Protein AF-A0A8D9FG78-F1 (afdb_monomer_lite)

Radius of gyration: 35.87 Å; chains: 1; bounding box: 80×60×111 Å

Structure (mmCIF, N/CA/C/O backbone):
data_AF-A0A8D9FG78-F1
#
_entry.id   AF-A0A8D9FG78-F1
#
loop_
_atom_site.group_PDB
_atom_site.id
_atom_site.type_symbol
_atom_site.label_atom_id
_atom_site.label_alt_id
_atom_site.label_comp_id
_atom_site.label_asym_id
_atom_site.label_entity_id
_atom_site.label_seq_id
_atom_site.pdbx_PDB_ins_code
_atom_site.Cartn_x
_atom_site.Cartn_y
_atom_site.Cartn_z
_atom_site.occupancy
_atom_site.B_iso_or_equiv
_atom_site.auth_seq_id
_atom_site.auth_comp_id
_atom_site.auth_asym_id
_atom_site.auth_atom_id
_atom_site.pdbx_PDB_model_num
ATOM 1 N N . MET A 1 1 ? -19.704 -3.260 3.007 1.00 40.91 1 MET A N 1
ATOM 2 C CA . MET A 1 1 ? -20.217 -3.757 4.308 1.00 40.91 1 MET A CA 1
ATOM 3 C C . MET A 1 1 ? -19.041 -3.886 5.265 1.00 40.91 1 MET A C 1
ATOM 5 O O . MET A 1 1 ? -18.142 -4.666 4.982 1.00 40.91 1 MET A O 1
ATOM 9 N N . SER A 1 2 ? -18.993 -3.093 6.334 1.00 45.56 2 SER A N 1
ATOM 10 C CA . SER A 1 2 ? -17.950 -3.186 7.367 1.00 45.56 2 SER A CA 1
ATOM 11 C C . SER A 1 2 ? -18.389 -4.147 8.470 1.00 45.56 2 SER A C 1
ATOM 13 O O . SER A 1 2 ? -19.484 -3.987 9.007 1.00 45.56 2 SER A O 1
ATOM 15 N N . ASN A 1 3 ? -17.545 -5.112 8.826 1.00 44.78 3 ASN A N 1
ATOM 16 C CA . ASN A 1 3 ? -17.783 -6.021 9.945 1.00 44.78 3 ASN A CA 1
ATOM 17 C C . ASN A 1 3 ? -16.846 -5.648 11.097 1.00 44.78 3 ASN A C 1
ATOM 19 O O . ASN A 1 3 ? -15.628 -5.584 10.928 1.00 44.78 3 ASN A O 1
ATOM 23 N N . VAL A 1 4 ? -17.407 -5.411 12.282 1.00 53.03 4 VAL A N 1
ATOM 24 C CA . VAL A 1 4 ? -16.624 -5.183 13.503 1.00 53.03 4 VAL A CA 1
ATOM 25 C C . VAL A 1 4 ? -16.600 -6.475 14.303 1.00 53.03 4 VAL A C 1
ATOM 27 O O . VAL A 1 4 ? -17.652 -7.021 14.630 1.00 53.03 4 VAL A O 1
ATOM 30 N N . LYS A 1 5 ? -15.403 -6.959 14.636 1.00 60.72 5 LYS A N 1
ATOM 31 C CA . LYS A 1 5 ? -15.211 -8.111 15.521 1.00 60.72 5 LYS A CA 1
ATOM 32 C C . LYS A 1 5 ? -14.486 -7.653 16.778 1.00 60.72 5 LYS A C 1
ATOM 34 O O . LYS A 1 5 ? -13.394 -7.089 16.717 1.00 60.72 5 LYS A O 1
ATOM 39 N N . LEU A 1 6 ? -15.092 -7.922 17.927 1.00 52.97 6 LEU A N 1
ATOM 40 C CA . LEU A 1 6 ? -14.458 -7.750 19.228 1.00 52.97 6 LEU A CA 1
ATOM 41 C C . LEU A 1 6 ? -13.987 -9.118 19.709 1.00 52.97 6 LEU A C 1
ATOM 43 O O . LEU A 1 6 ? -14.775 -10.060 19.770 1.00 52.97 6 LEU A O 1
ATOM 47 N N . LYS A 1 7 ? -12.698 -9.235 20.033 1.00 65.00 7 LYS A N 1
ATOM 48 C CA . LYS A 1 7 ? -12.125 -10.458 20.594 1.00 65.00 7 LYS A CA 1
ATOM 49 C C . LYS A 1 7 ? -11.506 -10.140 21.947 1.00 65.00 7 LYS A C 1
ATOM 51 O O . LYS A 1 7 ? -10.578 -9.339 22.044 1.00 65.00 7 LYS A O 1
ATOM 56 N N . VAL A 1 8 ? -12.029 -10.768 22.995 1.00 58.50 8 VAL A N 1
ATOM 57 C CA . VAL A 1 8 ? -11.443 -10.696 24.337 1.00 58.50 8 VAL A CA 1
ATOM 58 C C . VAL A 1 8 ? -10.352 -11.754 24.416 1.00 58.50 8 VAL A C 1
ATOM 60 O O . VAL A 1 8 ? -10.625 -12.936 24.220 1.00 58.50 8 VAL A O 1
ATOM 63 N N . GLN A 1 9 ? -9.117 -11.331 24.671 1.00 61.19 9 GLN A N 1
ATOM 64 C CA . GLN A 1 9 ? -7.995 -12.234 24.885 1.00 61.19 9 GLN A CA 1
ATOM 65 C C . GLN A 1 9 ? -7.652 -12.242 26.376 1.00 61.19 9 GLN A C 1
ATOM 67 O O . GLN A 1 9 ? -7.219 -11.237 26.947 1.00 61.19 9 GLN A O 1
ATOM 72 N N . LEU A 1 10 ? -7.854 -13.395 27.007 1.00 58.09 10 LEU A N 1
ATOM 73 C CA . LEU A 1 10 ? -7.361 -13.661 28.353 1.00 58.09 10 LEU A CA 1
ATOM 74 C C . LEU A 1 10 ? -5.877 -14.072 28.263 1.00 58.09 10 LEU A C 1
ATOM 76 O O . LEU A 1 10 ? -5.470 -14.671 27.259 1.00 58.09 10 LEU A O 1
ATOM 80 N N . PRO A 1 11 ? -5.038 -13.724 29.255 1.00 46.38 11 PRO A N 1
ATOM 81 C CA . PRO A 1 11 ? -3.686 -14.255 29.344 1.00 46.38 11 PRO A CA 1
ATOM 82 C C . PRO A 1 11 ? -3.747 -15.779 29.533 1.00 46.38 11 PRO A C 1
ATOM 84 O O . PRO A 1 11 ? -4.666 -16.254 30.204 1.00 46.38 11 PRO A O 1
ATOM 87 N N . PRO A 1 12 ? -2.782 -16.538 28.984 1.00 47.56 12 PRO A N 1
ATOM 88 C CA . PRO A 1 12 ? -2.721 -17.979 29.202 1.00 47.56 12 PRO A CA 1
ATOM 89 C C . PRO A 1 12 ? -2.577 -18.283 30.697 1.00 47.56 12 PRO A C 1
ATOM 91 O O . PRO A 1 12 ? -1.880 -17.560 31.424 1.00 47.56 12 PRO A O 1
ATOM 94 N N . THR A 1 13 ? -3.248 -19.333 31.169 1.00 42.25 13 THR A N 1
ATOM 95 C CA . THR A 1 13 ? -3.136 -19.777 32.567 1.00 42.25 13 THR A CA 1
ATOM 96 C C . THR A 1 13 ? -1.745 -20.369 32.827 1.00 42.25 13 THR A C 1
ATOM 98 O O . THR A 1 13 ? -1.035 -20.776 31.906 1.00 42.25 13 THR A O 1
ATOM 101 N N . LEU A 1 14 ? -1.307 -20.410 34.093 1.00 42.03 14 LEU A N 1
ATOM 102 C CA . LEU A 1 14 ? -0.002 -20.997 34.447 1.00 42.03 14 LEU A CA 1
ATOM 103 C C . LEU A 1 14 ? 0.105 -22.486 34.051 1.00 42.03 14 LEU A C 1
ATOM 105 O O . LEU A 1 14 ? 1.206 -22.941 33.763 1.00 42.03 14 LEU A O 1
ATOM 109 N N . GLU A 1 15 ? -1.023 -23.199 33.971 1.00 39.19 15 GLU A N 1
ATOM 110 C CA . GLU A 1 15 ? -1.115 -24.580 33.469 1.00 39.19 15 GLU A CA 1
ATOM 111 C C . GLU A 1 15 ? -0.912 -24.677 31.942 1.00 39.19 15 GLU A C 1
ATOM 113 O O . GLU A 1 15 ? -0.273 -25.608 31.452 1.00 39.19 15 GLU A O 1
ATOM 118 N N . GLU A 1 16 ? -1.378 -23.691 31.168 1.00 41.03 16 GLU A N 1
ATOM 119 C CA . GLU A 1 16 ? -1.124 -23.629 29.720 1.00 41.03 16 GLU A CA 1
ATOM 120 C C . GLU A 1 16 ? 0.340 -23.272 29.421 1.00 41.03 16 GLU A C 1
ATOM 122 O O . GLU A 1 16 ? 0.950 -23.843 28.514 1.00 41.03 16 GLU A O 1
ATOM 127 N N . LEU A 1 17 ? 0.941 -22.396 30.233 1.00 40.16 17 LEU A N 1
ATOM 128 C CA . LEU A 1 17 ? 2.360 -22.035 30.144 1.00 40.16 17 LEU A CA 1
ATOM 129 C C . LEU A 1 17 ? 3.293 -23.210 30.488 1.00 40.16 17 LEU A C 1
ATOM 131 O O . LEU A 1 17 ? 4.338 -23.346 29.851 1.00 40.16 17 LEU A O 1
ATOM 135 N N . SER A 1 18 ? 2.926 -24.082 31.439 1.00 36.88 18 SER A N 1
ATOM 136 C CA . SER A 1 18 ? 3.709 -25.292 31.733 1.00 36.88 18 SER A CA 1
ATOM 137 C C . SER A 1 18 ? 3.617 -26.321 30.604 1.00 36.88 18 SER A C 1
ATOM 139 O O . SER A 1 18 ? 4.643 -26.880 30.219 1.00 36.88 18 SER A O 1
ATOM 141 N N . SER A 1 19 ? 2.439 -26.490 29.992 1.00 37.03 19 SER A N 1
ATOM 142 C CA . SER A 1 19 ? 2.241 -27.423 28.867 1.00 37.03 19 SER A CA 1
ATOM 143 C C . SER A 1 19 ? 3.014 -27.033 27.592 1.00 37.03 19 SER A C 1
ATOM 145 O O . SER A 1 19 ? 3.492 -27.896 26.851 1.00 37.03 19 SER A O 1
ATOM 147 N N . GLN A 1 20 ? 3.207 -25.729 27.355 1.00 37.94 20 GLN A N 1
ATOM 148 C CA . GLN A 1 20 ? 4.055 -25.232 26.266 1.00 37.94 20 GLN A CA 1
ATOM 149 C C . GLN A 1 20 ? 5.549 -25.387 26.583 1.00 37.94 20 GLN A C 1
ATOM 151 O O . GLN A 1 20 ? 6.325 -25.719 25.694 1.00 37.94 20 GLN A O 1
ATOM 156 N N . SER A 1 21 ? 5.951 -25.237 27.850 1.00 35.66 21 SER A N 1
ATOM 157 C CA . SER A 1 21 ? 7.352 -25.427 28.252 1.00 35.66 21 SER A CA 1
ATOM 158 C C . SER A 1 21 ? 7.812 -26.892 28.215 1.00 35.66 21 SER A C 1
ATOM 160 O O . SER A 1 21 ? 8.958 -27.158 27.863 1.00 35.66 21 SER A O 1
ATOM 162 N N . GLU A 1 22 ? 6.931 -27.856 28.511 1.00 38.72 22 GLU A N 1
ATOM 163 C CA . GLU A 1 22 ? 7.273 -29.290 28.493 1.00 38.72 22 GLU A CA 1
ATOM 164 C C . GLU A 1 22 ? 7.422 -29.852 27.072 1.00 38.72 22 GLU A C 1
ATOM 166 O O . GLU A 1 22 ? 8.214 -30.768 26.852 1.00 38.72 22 GLU A O 1
ATOM 171 N N . SER A 1 23 ? 6.716 -29.280 26.090 1.00 32.69 23 SER A N 1
ATOM 172 C CA . SER A 1 23 ? 6.837 -29.684 24.682 1.00 32.69 23 SER A CA 1
ATOM 173 C C . SER A 1 23 ? 8.070 -29.098 23.978 1.00 32.69 23 SER A C 1
ATOM 175 O O . SER A 1 23 ? 8.541 -29.684 23.003 1.00 32.69 23 SER A O 1
ATOM 177 N N . GLU A 1 24 ? 8.655 -28.013 24.499 1.00 37.91 24 GLU A N 1
ATOM 178 C CA . GLU A 1 24 ? 9.918 -27.437 24.006 1.00 37.91 24 GLU A CA 1
ATOM 179 C C . GLU A 1 24 ? 11.171 -27.995 24.715 1.00 37.91 24 GLU A C 1
ATOM 181 O O . GLU A 1 24 ? 12.275 -27.874 24.188 1.00 37.91 24 GLU A O 1
ATOM 186 N N . PHE A 1 25 ? 11.030 -28.673 25.864 1.00 28.89 25 PHE A N 1
ATOM 187 C CA . PHE A 1 25 ? 12.173 -29.172 26.648 1.00 28.89 25 PHE A CA 1
ATOM 188 C C . PHE A 1 25 ? 12.840 -30.445 26.080 1.00 28.89 25 PHE A C 1
ATOM 190 O O . PHE A 1 25 ? 13.938 -30.800 26.499 1.00 28.89 25 PHE A O 1
ATOM 197 N N . PHE A 1 26 ? 12.234 -31.128 25.100 1.00 31.78 26 PHE A N 1
ATOM 198 C CA . PHE A 1 26 ? 12.773 -32.384 24.545 1.00 31.78 26 PHE A CA 1
ATOM 199 C C . PHE A 1 26 ? 13.642 -32.242 23.281 1.00 31.78 26 PHE A C 1
ATOM 201 O O . PHE A 1 26 ? 14.089 -33.260 22.750 1.00 31.78 26 PHE A O 1
ATOM 208 N N . LEU A 1 27 ? 13.913 -31.027 22.783 1.00 32.88 27 LEU A N 1
ATOM 209 C CA . LEU A 1 27 ? 14.634 -30.844 21.509 1.00 32.88 27 LEU A CA 1
ATOM 210 C C . LEU A 1 27 ? 15.754 -29.792 21.489 1.00 32.88 27 LEU A C 1
ATOM 212 O O . LEU A 1 27 ? 16.154 -29.395 20.398 1.00 32.88 27 LEU A O 1
ATOM 216 N N . ASP A 1 28 ? 16.326 -29.382 22.626 1.00 28.41 28 ASP A N 1
ATOM 217 C CA . ASP A 1 28 ? 17.491 -28.483 22.568 1.00 28.41 28 ASP A CA 1
ATOM 218 C C . ASP A 1 28 ? 18.478 -28.649 23.737 1.00 28.41 28 ASP A C 1
ATOM 220 O O . ASP A 1 28 ? 18.643 -27.787 24.597 1.00 28.41 28 ASP A O 1
ATOM 224 N N . GLU A 1 29 ? 19.186 -29.782 23.764 1.00 31.70 29 GLU A N 1
ATOM 225 C CA . GLU A 1 29 ? 20.428 -29.917 24.532 1.00 31.70 29 GLU A CA 1
ATOM 226 C C . GLU A 1 29 ? 21.627 -29.871 23.575 1.00 31.70 29 GLU A C 1
ATOM 228 O O . GLU A 1 29 ? 22.169 -30.909 23.191 1.00 31.70 29 GLU A O 1
ATOM 233 N N . LYS A 1 30 ? 22.042 -28.660 23.162 1.00 28.34 30 LYS A N 1
ATOM 234 C CA . LYS A 1 30 ? 23.449 -28.356 22.828 1.00 28.34 30 LYS A CA 1
ATOM 235 C C . LYS A 1 30 ? 23.767 -26.853 22.694 1.00 28.34 30 LYS A C 1
ATOM 237 O O . LYS A 1 30 ? 23.466 -26.208 21.702 1.00 28.34 30 LYS A O 1
ATOM 242 N N . GLN A 1 31 ? 24.582 -26.402 23.654 1.00 28.83 31 GLN A N 1
ATOM 243 C CA . GLN A 1 31 ? 25.640 -25.382 23.560 1.00 28.83 31 GLN A CA 1
ATOM 244 C C . GLN A 1 31 ? 25.288 -23.872 23.529 1.00 28.83 31 GLN A C 1
ATOM 246 O O . GLN A 1 31 ? 24.877 -23.320 22.513 1.00 28.83 31 GLN A O 1
ATOM 251 N N . SER A 1 32 ? 25.726 -23.189 24.606 1.00 25.19 32 SER A N 1
ATOM 252 C CA . SER A 1 32 ? 26.493 -21.909 24.664 1.00 25.19 32 SER A CA 1
ATOM 253 C C . SER A 1 32 ? 25.909 -20.869 25.663 1.00 25.19 32 SER A C 1
ATOM 255 O O . SER A 1 32 ? 24.740 -20.964 26.024 1.00 25.19 32 SER A O 1
ATOM 257 N N . PRO A 1 33 ? 26.735 -19.989 26.278 1.00 32.38 33 PRO A N 1
ATOM 258 C CA . PRO A 1 33 ? 26.814 -19.873 27.737 1.00 32.38 33 PRO A CA 1
ATOM 259 C C . PRO A 1 33 ? 26.151 -18.621 28.335 1.00 32.38 33 PRO A C 1
ATOM 261 O O . PRO A 1 33 ? 26.058 -17.563 27.720 1.00 32.38 33 PRO A O 1
ATOM 264 N N . ILE A 1 34 ? 25.774 -18.752 29.608 1.00 31.28 34 ILE A N 1
ATOM 265 C CA . ILE A 1 34 ? 25.204 -17.713 30.475 1.00 31.28 34 ILE A CA 1
ATOM 266 C C . ILE A 1 34 ? 26.281 -16.674 30.853 1.00 31.28 34 ILE A C 1
ATOM 268 O O . ILE A 1 34 ? 27.324 -17.068 31.384 1.00 31.28 34 ILE A O 1
ATOM 272 N N . PRO A 1 35 ? 26.048 -15.354 30.701 1.00 28.53 35 PRO A N 1
ATOM 273 C CA . PRO A 1 35 ? 26.905 -14.344 31.307 1.00 28.53 35 PRO A CA 1
ATOM 274 C C . PRO A 1 35 ? 26.635 -14.242 32.814 1.00 28.53 35 PRO A C 1
ATOM 276 O O . PRO A 1 35 ? 25.519 -13.977 33.264 1.00 28.53 35 PRO A O 1
ATOM 279 N N . ARG A 1 36 ? 27.696 -14.448 33.593 1.00 26.86 36 ARG A N 1
ATOM 280 C CA . ARG A 1 36 ? 27.776 -14.269 35.045 1.00 26.86 36 ARG A CA 1
ATOM 281 C C . ARG A 1 36 ? 27.773 -12.767 35.374 1.00 26.86 36 ARG A C 1
ATOM 283 O O . ARG A 1 36 ? 28.681 -12.057 34.963 1.00 26.86 36 ARG A O 1
ATOM 290 N N . ILE A 1 37 ? 26.779 -12.293 36.129 1.00 32.25 37 ILE A N 1
ATOM 291 C CA . ILE A 1 37 ? 26.782 -10.943 36.719 1.00 32.25 37 ILE A CA 1
ATOM 292 C C . ILE A 1 37 ? 27.658 -10.982 37.978 1.00 32.25 37 ILE A C 1
ATOM 294 O O . ILE A 1 37 ? 27.333 -11.676 38.944 1.00 32.25 37 ILE A O 1
ATOM 298 N N . GLU A 1 38 ? 28.782 -10.267 37.949 1.00 27.59 38 GLU A N 1
ATOM 299 C CA . GLU A 1 38 ? 29.640 -10.032 39.112 1.00 27.59 38 GLU A CA 1
ATOM 300 C C . GLU A 1 38 ? 28.924 -9.164 40.155 1.00 27.59 38 GLU A C 1
ATOM 302 O O . GLU A 1 38 ? 28.333 -8.128 39.847 1.00 27.59 38 GLU A O 1
ATOM 307 N N . LYS A 1 39 ? 28.989 -9.602 41.416 1.00 26.89 39 LYS A N 1
ATOM 308 C CA . LYS A 1 39 ? 28.609 -8.812 42.587 1.00 26.89 39 LYS A CA 1
ATOM 309 C C . LYS A 1 39 ? 29.765 -7.869 42.923 1.00 26.89 39 LYS A C 1
ATOM 311 O O . LYS A 1 39 ? 30.804 -8.335 43.380 1.00 26.89 39 LYS A O 1
ATOM 316 N N . GLY A 1 40 ? 29.568 -6.567 42.735 1.00 27.33 40 GLY A N 1
ATOM 317 C CA . GLY A 1 40 ? 30.409 -5.543 43.355 1.00 27.33 40 GLY A CA 1
ATOM 318 C C . GLY A 1 40 ? 30.112 -5.480 44.853 1.00 27.33 40 GLY A C 1
ATOM 319 O O . GLY A 1 40 ? 28.967 -5.279 45.252 1.00 27.33 40 GLY A O 1
ATOM 320 N N . GLN A 1 41 ? 31.132 -5.741 45.663 1.00 26.33 41 GLN A N 1
ATOM 321 C CA . GLN A 1 41 ? 31.105 -5.711 47.120 1.00 26.33 41 GLN A CA 1
ATOM 322 C C . GLN A 1 41 ? 31.576 -4.321 47.564 1.00 26.33 41 GLN A C 1
ATOM 324 O O . GLN A 1 41 ? 32.750 -3.997 47.409 1.00 26.33 41 GLN A O 1
ATOM 329 N N . ASP A 1 42 ? 30.665 -3.503 48.093 1.00 26.12 42 ASP A N 1
ATOM 330 C CA . ASP A 1 42 ? 31.002 -2.205 48.680 1.00 26.12 42 ASP A CA 1
ATOM 331 C C . ASP A 1 42 ? 31.676 -2.416 50.046 1.00 26.12 42 ASP A C 1
ATOM 333 O O . ASP A 1 42 ? 31.073 -2.913 51.001 1.00 26.12 42 ASP A O 1
ATOM 337 N N . SER A 1 43 ? 32.955 -2.058 50.129 1.00 25.56 43 SER A N 1
ATOM 338 C CA . SER A 1 43 ? 33.749 -2.008 51.356 1.00 25.56 43 SER A CA 1
ATOM 339 C C . SER A 1 43 ? 33.483 -0.709 52.124 1.00 25.56 43 SER A C 1
ATOM 341 O O . SER A 1 43 ? 33.721 0.380 51.604 1.00 25.56 43 SER A O 1
ATOM 343 N N . LEU A 1 44 ? 33.023 -0.834 53.373 1.00 27.84 44 LEU A N 1
ATOM 344 C CA . LEU A 1 44 ? 32.924 0.257 54.343 1.00 27.84 44 LEU A CA 1
ATOM 345 C C . LEU A 1 44 ? 34.310 0.673 54.862 1.00 27.84 44 LEU A C 1
ATOM 347 O O . LEU A 1 44 ? 35.046 -0.167 55.375 1.00 27.84 44 LEU A O 1
ATOM 351 N N . THR A 1 45 ? 34.571 1.980 54.894 1.00 27.89 45 THR A N 1
ATOM 352 C CA . THR A 1 45 ? 35.424 2.627 55.908 1.00 27.89 45 THR A CA 1
ATOM 353 C C . THR A 1 45 ? 34.787 3.960 56.320 1.00 27.89 45 THR A C 1
ATOM 355 O O . THR A 1 45 ? 34.331 4.690 55.436 1.00 27.89 45 THR A O 1
ATOM 358 N N . PRO A 1 46 ? 34.708 4.287 57.623 1.00 31.66 46 PRO A N 1
ATOM 359 C CA . PRO A 1 46 ? 34.111 5.528 58.100 1.00 31.66 46 PRO A CA 1
ATOM 360 C C . PRO A 1 46 ? 35.179 6.616 58.221 1.00 31.66 46 PRO A C 1
ATOM 362 O O . PRO A 1 46 ? 36.274 6.320 58.677 1.00 31.66 46 PRO A O 1
ATOM 365 N N . ASP A 1 47 ? 34.845 7.862 57.890 1.00 25.89 47 ASP A N 1
ATOM 366 C CA . ASP A 1 47 ? 35.500 9.019 58.499 1.00 25.89 47 ASP A CA 1
ATOM 367 C C . ASP A 1 47 ? 34.576 10.246 58.518 1.00 25.89 47 ASP A C 1
ATOM 369 O O . ASP A 1 47 ? 33.613 10.377 57.763 1.00 25.89 47 ASP A O 1
ATOM 373 N N . SER A 1 48 ? 34.848 11.076 59.512 1.00 24.31 48 SER A N 1
ATOM 374 C CA . SER A 1 48 ? 33.961 11.929 60.307 1.00 24.31 48 SER A CA 1
ATOM 375 C C . SER A 1 48 ? 33.826 13.404 59.875 1.00 24.31 48 SER A C 1
ATOM 377 O O . SER A 1 48 ? 34.707 13.925 59.202 1.00 24.31 48 SER A O 1
ATOM 379 N N . HIS A 1 49 ? 32.804 14.080 60.452 1.00 25.55 49 HIS A N 1
ATOM 380 C CA . HIS A 1 49 ? 32.569 15.547 60.578 1.00 25.55 49 HIS A CA 1
ATOM 381 C C . HIS A 1 49 ? 32.024 16.259 59.307 1.00 25.55 49 HIS A C 1
ATOM 383 O O . HIS A 1 49 ? 32.521 16.029 58.220 1.00 25.55 49 HIS A O 1
ATOM 389 N N . THR A 1 50 ? 30.993 17.126 59.278 1.00 26.70 50 THR A N 1
ATOM 390 C CA . THR A 1 50 ? 30.301 17.996 60.260 1.00 26.70 50 THR A CA 1
ATOM 391 C C . THR A 1 50 ? 28.999 18.570 59.641 1.00 26.70 50 THR A C 1
ATOM 393 O O . THR A 1 50 ? 28.996 18.914 58.468 1.00 26.70 50 THR A O 1
ATOM 396 N N . GLY A 1 51 ? 27.939 18.710 60.456 1.00 23.69 51 GLY A N 1
ATOM 397 C CA . GLY A 1 51 ? 26.850 19.721 60.460 1.00 23.69 51 GLY A CA 1
ATOM 398 C C . GLY A 1 51 ? 26.196 20.294 59.179 1.00 23.69 51 GLY A C 1
ATOM 399 O O . GLY A 1 51 ? 26.842 20.984 58.403 1.00 23.69 51 GLY A O 1
ATOM 400 N N . GLY A 1 52 ? 24.852 20.209 59.097 1.00 24.39 52 GLY A N 1
ATOM 401 C CA . GLY A 1 52 ? 24.017 21.186 58.364 1.00 24.39 52 GLY A CA 1
ATOM 402 C C . GLY A 1 52 ? 22.719 20.653 57.723 1.00 24.39 52 GLY A C 1
ATOM 403 O O . GLY A 1 52 ? 22.786 19.959 56.724 1.00 24.39 52 GLY A O 1
ATOM 404 N N . GLN A 1 53 ? 21.567 21.017 58.313 1.00 26.06 53 GLN A N 1
ATOM 405 C CA . GLN A 1 53 ? 20.166 21.122 57.816 1.00 26.06 53 GLN A CA 1
ATOM 406 C C . GLN A 1 53 ? 19.632 20.230 56.654 1.00 26.06 53 GLN A C 1
ATOM 408 O O . GLN A 1 53 ? 20.202 20.214 55.566 1.00 26.06 53 GLN A O 1
ATOM 413 N N . PRO A 1 54 ? 18.432 19.609 56.780 1.00 28.97 54 PRO A N 1
ATOM 414 C CA . PRO A 1 54 ? 17.821 18.880 55.671 1.00 28.97 54 PRO A CA 1
ATOM 415 C C . PRO A 1 54 ? 17.059 19.827 54.729 1.00 28.97 54 PRO A C 1
ATOM 417 O O . PRO A 1 54 ? 16.001 20.358 55.066 1.00 28.97 54 PRO A O 1
ATOM 420 N N . VAL A 1 55 ? 17.571 19.998 53.509 1.00 31.64 55 VAL A N 1
ATOM 421 C CA . VAL A 1 55 ? 16.822 20.590 52.391 1.00 31.64 55 VAL A CA 1
ATOM 422 C C . VAL A 1 55 ? 15.871 19.529 51.830 1.00 31.64 55 VAL A C 1
ATOM 424 O O . VAL A 1 55 ? 16.286 18.484 51.330 1.00 31.64 55 VAL A O 1
ATOM 427 N N . LEU A 1 56 ? 14.571 19.803 51.926 1.00 37.00 56 LEU A N 1
ATOM 428 C CA . LEU A 1 56 ? 13.479 18.955 51.454 1.00 37.00 56 LEU A CA 1
ATOM 429 C C . LEU A 1 56 ? 13.407 18.964 49.911 1.00 37.00 56 LEU A C 1
ATOM 431 O O . LEU A 1 56 ? 12.624 19.704 49.318 1.00 37.00 56 LEU A O 1
ATOM 435 N N . ILE A 1 57 ? 14.216 18.142 49.235 1.00 33.50 57 ILE A N 1
ATOM 436 C CA . ILE A 1 57 ? 14.174 18.001 47.769 1.00 33.50 57 ILE A CA 1
ATOM 437 C C . ILE A 1 57 ? 13.174 16.902 47.364 1.00 33.50 57 ILE A C 1
ATOM 439 O O . ILE A 1 57 ? 13.480 15.718 47.286 1.00 33.50 57 ILE A O 1
ATOM 443 N N . GLY A 1 58 ? 11.938 17.336 47.109 1.00 33.00 58 GLY A N 1
ATOM 444 C CA . GLY A 1 58 ? 11.050 16.883 46.028 1.00 33.00 58 GLY A CA 1
ATOM 445 C C . GLY A 1 58 ? 11.050 15.415 45.568 1.00 33.00 58 GLY A C 1
ATOM 446 O O . GLY A 1 58 ? 11.308 15.147 44.397 1.00 33.00 58 GLY A O 1
ATOM 447 N N . ILE A 1 59 ? 10.573 14.474 46.391 1.00 40.03 59 ILE A N 1
ATOM 448 C CA . ILE A 1 59 ? 10.234 13.097 45.955 1.00 40.03 59 ILE A CA 1
ATOM 449 C C . ILE A 1 59 ? 8.823 13.035 45.322 1.00 40.03 59 ILE A C 1
ATOM 451 O O . ILE A 1 59 ? 7.968 12.248 45.724 1.00 40.03 59 ILE A O 1
ATOM 455 N N . ARG A 1 60 ? 8.516 13.883 44.327 1.00 38.06 60 ARG A N 1
ATOM 456 C CA . ARG A 1 60 ? 7.168 13.901 43.703 1.00 38.06 60 ARG A CA 1
ATOM 457 C C . ARG A 1 60 ? 7.095 13.670 42.195 1.00 38.06 60 ARG A C 1
ATOM 459 O O . ARG A 1 60 ? 5.992 13.680 41.662 1.00 38.06 60 ARG A O 1
ATOM 466 N N . LYS A 1 61 ? 8.200 13.361 41.503 1.00 36.56 61 LYS A N 1
ATOM 467 C CA . LYS A 1 61 ? 8.176 13.216 40.027 1.00 36.56 61 LYS A CA 1
ATOM 468 C C . LYS A 1 61 ? 8.676 11.896 39.427 1.00 36.56 61 LYS A C 1
ATOM 470 O O . LYS A 1 61 ? 8.753 11.795 38.211 1.00 36.56 61 LYS A O 1
ATOM 475 N N . ILE A 1 62 ? 8.938 10.860 40.231 1.00 41.31 62 ILE A N 1
ATOM 476 C CA . ILE A 1 62 ? 9.451 9.565 39.717 1.00 41.31 62 ILE A CA 1
ATOM 477 C C . ILE A 1 62 ? 8.366 8.465 39.648 1.00 41.31 62 ILE A C 1
ATOM 479 O O . ILE A 1 62 ? 8.541 7.452 38.974 1.00 41.31 62 ILE A O 1
ATOM 483 N N . ARG A 1 63 ? 7.179 8.670 40.242 1.00 37.44 63 ARG A N 1
ATOM 484 C CA . ARG A 1 63 ? 6.109 7.649 40.252 1.00 37.44 63 ARG A CA 1
ATOM 485 C C . ARG A 1 63 ? 5.332 7.488 38.934 1.00 37.44 63 ARG A C 1
ATOM 487 O O . ARG A 1 63 ? 4.764 6.425 38.720 1.00 37.44 63 ARG A O 1
ATOM 494 N N . GLY A 1 64 ? 5.338 8.478 38.035 1.00 38.34 64 GLY A N 1
ATOM 495 C CA . GLY A 1 64 ? 4.607 8.393 36.758 1.00 38.34 64 GLY A CA 1
ATOM 496 C C . GLY A 1 64 ? 5.319 7.582 35.664 1.00 38.34 64 GLY A C 1
ATOM 497 O O . GLY A 1 64 ? 4.672 6.903 34.874 1.00 38.34 64 GLY A O 1
ATOM 498 N N . SER A 1 65 ? 6.655 7.606 35.637 1.00 43.06 65 SER A N 1
ATOM 499 C CA . SER A 1 65 ? 7.450 6.945 34.586 1.00 43.06 65 SER A CA 1
ATOM 500 C C . SER A 1 65 ? 7.611 5.436 34.830 1.00 43.06 65 SER A C 1
ATOM 502 O O . SER A 1 65 ? 7.594 4.632 33.901 1.00 43.06 65 SER A O 1
ATOM 504 N N . LEU A 1 66 ? 7.657 5.022 36.100 1.00 40.00 66 LEU A N 1
ATOM 505 C CA . LEU A 1 66 ? 7.799 3.617 36.497 1.00 40.00 66 LEU A CA 1
ATOM 506 C C . LEU A 1 66 ? 6.495 2.804 36.429 1.00 40.00 66 LEU A C 1
ATOM 508 O O . LEU A 1 66 ? 6.565 1.582 36.429 1.00 40.00 66 LEU A O 1
ATOM 512 N N . TYR A 1 67 ? 5.328 3.446 36.309 1.00 42.34 67 TYR A N 1
ATOM 513 C CA . TYR A 1 67 ? 4.059 2.750 36.038 1.00 42.34 67 TYR A CA 1
ATOM 514 C C . TYR A 1 67 ? 3.824 2.496 34.542 1.00 42.34 67 TYR A C 1
ATOM 516 O O . TYR A 1 67 ? 3.060 1.613 34.168 1.00 42.34 67 TYR A O 1
ATOM 524 N N . ARG A 1 68 ? 4.547 3.215 33.672 1.00 41.66 68 ARG A N 1
ATOM 525 C CA . ARG A 1 68 ? 4.652 2.901 32.237 1.00 41.66 68 ARG A CA 1
ATOM 526 C C . ARG A 1 68 ? 5.588 1.701 31.981 1.00 41.66 68 ARG A C 1
ATOM 528 O O . ARG A 1 68 ? 5.765 1.271 30.845 1.00 41.66 68 ARG A O 1
ATOM 535 N N . LYS A 1 69 ? 6.177 1.143 33.046 1.00 45.75 69 LYS A N 1
ATOM 536 C CA . LYS A 1 69 ? 7.055 -0.029 33.053 1.00 45.75 69 LYS A CA 1
ATOM 537 C C . LYS A 1 69 ? 6.191 -1.302 33.153 1.00 45.75 69 LYS A C 1
ATOM 539 O O . LYS A 1 69 ? 5.631 -1.601 34.198 1.00 45.75 69 LYS A O 1
ATOM 544 N N . LEU A 1 70 ? 6.120 -2.039 32.041 1.00 52.81 70 LEU A N 1
ATOM 545 C CA . LEU A 1 70 ? 5.625 -3.419 31.896 1.00 52.81 70 LEU A CA 1
ATOM 546 C C . LEU A 1 70 ? 4.142 -3.698 32.238 1.00 52.81 70 LEU A C 1
ATOM 548 O O . LEU A 1 70 ? 3.824 -4.395 33.199 1.00 52.81 70 LEU A O 1
ATOM 552 N N . ARG A 1 71 ? 3.230 -3.379 31.318 1.00 57.34 71 ARG A N 1
ATOM 553 C CA . ARG A 1 71 ? 2.216 -4.380 30.941 1.00 57.34 71 ARG A CA 1
ATOM 554 C C . ARG A 1 71 ? 2.484 -4.764 29.495 1.00 57.34 71 ARG A C 1
ATOM 556 O O . ARG A 1 71 ? 2.361 -3.932 28.601 1.00 57.34 71 ARG A O 1
ATOM 563 N N . ARG A 1 72 ? 2.954 -5.999 29.296 1.00 70.81 72 ARG A N 1
ATOM 564 C CA . ARG A 1 72 ? 3.122 -6.594 27.967 1.00 70.81 72 ARG A CA 1
ATOM 565 C C . ARG A 1 72 ? 1.740 -6.557 27.302 1.00 70.81 72 ARG A C 1
ATOM 567 O O . ARG A 1 72 ? 0.816 -7.151 27.843 1.00 70.81 72 ARG A O 1
ATOM 574 N N . ARG A 1 73 ? 1.595 -5.787 26.223 1.00 82.62 73 ARG A N 1
ATOM 575 C CA . ARG A 1 73 ? 0.397 -5.767 25.373 1.00 82.62 73 ARG A CA 1
ATOM 576 C C . ARG A 1 73 ? 0.698 -6.511 24.085 1.00 82.62 73 ARG A C 1
ATOM 578 O O . ARG A 1 73 ? 1.833 -6.445 23.605 1.00 82.62 73 ARG A O 1
ATOM 585 N N . THR A 1 74 ? -0.301 -7.209 23.570 1.00 85.38 74 THR A N 1
ATOM 586 C CA . THR A 1 74 ? -0.197 -8.024 22.358 1.00 85.38 74 THR A CA 1
ATOM 587 C C . THR A 1 74 ? -0.284 -7.145 21.120 1.00 85.38 74 THR A C 1
ATOM 589 O O . THR A 1 74 ? 0.478 -7.329 20.172 1.00 85.38 74 THR A O 1
ATOM 592 N N . ILE A 1 75 ? -1.181 -6.158 21.137 1.00 88.19 75 ILE A N 1
ATOM 593 C CA . ILE A 1 75 ? -1.363 -5.172 20.067 1.00 88.19 75 ILE A CA 1
ATOM 594 C C . ILE A 1 75 ? -1.227 -3.778 20.674 1.00 88.19 75 ILE A C 1
ATOM 596 O O . ILE A 1 75 ? -1.689 -3.534 21.786 1.00 88.19 75 ILE A O 1
ATOM 600 N N . ASP A 1 76 ? -0.571 -2.856 19.976 1.00 85.56 76 ASP A N 1
ATOM 601 C CA . ASP A 1 76 ? -0.486 -1.464 20.414 1.00 85.56 76 ASP A CA 1
ATOM 602 C C . ASP A 1 76 ? -1.716 -0.638 20.002 1.00 85.56 76 ASP A C 1
ATOM 604 O O . ASP A 1 76 ? -2.511 -1.049 19.156 1.00 85.56 76 ASP A O 1
ATOM 608 N N . LYS A 1 77 ? -1.876 0.567 20.561 1.00 86.88 77 LYS A N 1
ATOM 609 C CA . LYS A 1 77 ? -2.995 1.470 20.227 1.00 86.88 77 LYS A CA 1
ATOM 610 C C . LYS A 1 77 ? -3.057 1.826 18.744 1.00 86.88 77 LYS A C 1
ATOM 612 O O . LYS A 1 77 ? -4.146 2.074 18.236 1.00 86.88 77 LYS A O 1
ATOM 617 N N . HIS A 1 78 ? -1.910 1.789 18.070 1.00 83.88 78 HIS A N 1
ATOM 618 C CA . HIS A 1 78 ? -1.756 2.016 16.634 1.00 83.88 78 HIS A CA 1
ATOM 619 C C . HIS A 1 78 ? -1.980 0.754 15.777 1.00 83.88 78 HIS A C 1
ATOM 621 O O . HIS A 1 78 ? -1.773 0.795 14.570 1.00 83.88 78 HIS A O 1
ATOM 627 N N . GLY A 1 79 ? -2.356 -0.379 16.379 1.00 80.44 79 GLY A N 1
ATOM 628 C CA . GLY A 1 79 ? -2.663 -1.624 15.668 1.00 80.44 79 GLY A CA 1
ATOM 629 C C . GLY A 1 79 ? -1.458 -2.503 15.330 1.00 80.44 79 GLY A C 1
ATOM 630 O O . GLY A 1 79 ? -1.635 -3.596 14.793 1.00 80.44 79 GLY A O 1
ATOM 631 N N . VAL A 1 80 ? -0.242 -2.074 15.681 1.00 81.88 80 VAL A N 1
ATOM 632 C CA . VAL A 1 80 ? 0.985 -2.858 15.482 1.00 81.88 80 VAL A CA 1
ATOM 633 C C . VAL A 1 80 ? 1.039 -4.010 16.489 1.00 81.88 80 VAL A C 1
ATOM 635 O O . VAL A 1 80 ? 0.884 -3.802 17.693 1.00 81.88 80 VAL A O 1
ATOM 638 N N . GLY A 1 81 ? 1.261 -5.232 16.001 1.00 80.56 81 GLY A N 1
ATOM 639 C CA . GLY A 1 81 ? 1.414 -6.420 16.841 1.00 80.56 81 GLY A CA 1
ATOM 640 C C . GLY A 1 81 ? 2.806 -6.506 17.469 1.00 80.56 81 GLY A C 1
ATOM 641 O O . GLY A 1 81 ? 3.813 -6.449 16.768 1.00 80.56 81 GLY A O 1
ATOM 642 N N . ASN A 1 82 ? 2.869 -6.701 18.783 1.00 78.06 82 ASN A N 1
ATOM 643 C CA . ASN A 1 82 ? 4.102 -6.921 19.537 1.00 78.06 82 ASN A CA 1
ATOM 644 C C . ASN A 1 82 ? 4.365 -8.428 19.709 1.00 78.06 82 ASN A C 1
ATOM 646 O O . ASN A 1 82 ? 4.405 -8.953 20.823 1.00 78.06 82 ASN A O 1
ATOM 650 N N . ILE A 1 83 ? 4.466 -9.138 18.582 1.00 79.62 83 ILE A N 1
ATOM 651 C CA . ILE A 1 83 ? 4.638 -10.594 18.524 1.00 79.62 83 ILE A CA 1
ATOM 652 C C . ILE A 1 83 ? 5.902 -10.891 17.719 1.00 79.62 83 ILE A C 1
ATOM 654 O O . ILE A 1 83 ? 5.997 -10.538 16.545 1.00 79.62 83 ILE A O 1
ATOM 658 N N . ILE A 1 84 ? 6.870 -11.560 18.342 1.00 76.12 84 ILE A N 1
ATOM 659 C CA . ILE A 1 84 ? 8.085 -12.031 17.673 1.00 76.12 84 ILE A CA 1
ATOM 660 C C . ILE A 1 84 ? 7.906 -13.522 17.405 1.00 76.12 84 ILE A C 1
ATOM 662 O O . ILE A 1 84 ? 7.742 -14.306 18.333 1.00 76.12 84 ILE A O 1
ATOM 666 N N . GLN A 1 85 ? 7.925 -13.911 16.133 1.00 75.81 85 GLN A N 1
ATOM 667 C CA . GLN A 1 85 ? 7.847 -15.315 15.737 1.00 75.81 85 GLN A CA 1
ATOM 668 C C . GLN A 1 85 ? 9.259 -15.907 15.657 1.00 75.81 85 GLN A C 1
ATOM 670 O O . GLN A 1 85 ? 10.088 -15.428 14.877 1.00 75.81 85 GLN A O 1
ATOM 675 N N . ILE A 1 86 ? 9.525 -16.946 16.447 1.00 77.88 86 ILE A N 1
ATOM 676 C CA . ILE A 1 86 ? 10.789 -17.696 16.459 1.00 77.88 86 ILE A CA 1
ATOM 677 C C . ILE A 1 86 ? 10.623 -19.047 15.734 1.00 77.88 86 ILE A C 1
ATOM 679 O O . ILE A 1 86 ? 9.519 -19.569 15.642 1.00 77.88 86 ILE A O 1
ATOM 683 N N . ASN A 1 87 ? 11.715 -19.584 15.174 1.00 75.88 87 ASN A N 1
ATOM 684 C CA . ASN A 1 87 ? 11.792 -20.900 14.510 1.00 75.88 87 ASN A CA 1
ATOM 685 C C . ASN A 1 87 ? 10.908 -21.128 13.250 1.00 75.88 87 ASN A C 1
ATOM 687 O O . ASN A 1 87 ? 10.246 -22.153 13.103 1.00 75.88 87 ASN A O 1
ATOM 691 N N . ILE A 1 88 ? 10.922 -20.198 12.280 1.00 74.19 88 ILE A N 1
ATOM 692 C CA . ILE A 1 88 ? 10.239 -20.385 10.980 1.00 74.19 88 ILE A CA 1
ATOM 693 C C . ILE A 1 88 ? 11.233 -20.879 9.918 1.00 74.19 88 ILE A C 1
ATOM 695 O O . ILE A 1 88 ? 11.901 -20.087 9.248 1.00 74.19 88 ILE A O 1
ATOM 699 N N . SER A 1 89 ? 11.288 -22.196 9.710 1.00 64.94 89 SER A N 1
ATOM 700 C CA . SER A 1 89 ? 12.254 -22.872 8.824 1.00 64.94 89 SER A CA 1
ATOM 701 C C . SER A 1 89 ? 12.155 -22.521 7.326 1.00 64.94 89 SER A C 1
ATOM 703 O O . SER A 1 89 ? 13.098 -22.765 6.578 1.00 64.94 89 SER A O 1
ATOM 705 N N . LYS A 1 90 ? 11.051 -21.917 6.855 1.00 61.50 90 LYS A N 1
ATOM 706 C CA . LYS A 1 90 ? 10.802 -21.637 5.419 1.00 61.50 90 LYS A CA 1
ATOM 707 C C . LYS A 1 90 ? 10.567 -20.160 5.064 1.00 61.50 90 LYS A C 1
ATOM 709 O O . LYS A 1 90 ? 10.198 -19.858 3.929 1.00 61.50 90 LYS A O 1
ATOM 714 N N . ARG A 1 91 ? 10.830 -19.224 5.986 1.00 63.00 91 ARG A N 1
ATOM 715 C CA . ARG A 1 91 ? 10.457 -17.799 5.839 1.00 63.00 91 ARG A CA 1
ATOM 716 C C . ARG A 1 91 ? 11.041 -17.121 4.591 1.00 63.00 91 ARG A C 1
ATOM 718 O O . ARG A 1 91 ? 10.327 -16.414 3.894 1.00 63.00 91 ARG A O 1
ATOM 725 N N . ARG A 1 92 ? 12.317 -17.375 4.270 1.00 60.22 92 ARG A N 1
ATOM 726 C CA . ARG A 1 92 ? 12.991 -16.758 3.107 1.00 60.22 92 ARG A CA 1
ATOM 727 C C . ARG A 1 92 ? 12.471 -17.265 1.758 1.00 60.22 92 ARG A C 1
ATOM 729 O O . ARG A 1 92 ? 12.430 -16.501 0.804 1.00 60.22 92 ARG A O 1
ATOM 736 N N . ARG A 1 93 ? 12.066 -18.538 1.670 1.00 60.88 93 ARG A N 1
ATOM 737 C CA . ARG A 1 93 ? 11.567 -19.133 0.419 1.00 60.88 93 ARG A CA 1
ATOM 738 C C . ARG A 1 93 ? 10.131 -18.701 0.121 1.00 60.88 93 ARG A C 1
ATOM 740 O O . ARG A 1 93 ? 9.816 -18.480 -1.037 1.00 60.88 93 ARG A O 1
ATOM 747 N N . ALA A 1 94 ? 9.301 -18.533 1.151 1.00 61.00 94 ALA A N 1
ATOM 748 C CA . ALA A 1 94 ? 7.956 -17.978 0.997 1.00 61.00 94 ALA A CA 1
ATOM 749 C C . ALA A 1 94 ? 7.990 -16.525 0.486 1.00 61.00 94 ALA A C 1
ATOM 751 O O . ALA A 1 94 ? 7.246 -16.187 -0.422 1.00 61.00 94 ALA A O 1
ATOM 752 N N . PHE A 1 95 ? 8.921 -15.709 0.994 1.00 62.75 95 PHE A N 1
ATOM 753 C CA . PHE A 1 95 ? 9.091 -14.312 0.576 1.00 62.75 95 PHE A CA 1
ATOM 754 C C . PHE A 1 95 ? 9.524 -14.162 -0.895 1.00 62.75 95 PHE A C 1
ATOM 756 O O . PHE A 1 95 ? 9.044 -13.284 -1.594 1.00 62.75 95 PHE A O 1
ATOM 763 N N . LEU A 1 96 ? 10.396 -15.049 -1.396 1.00 64.12 96 LEU A N 1
ATOM 764 C CA . LEU A 1 96 ? 10.845 -15.011 -2.798 1.00 64.12 96 LEU A CA 1
ATOM 765 C C . LEU A 1 96 ? 9.807 -15.537 -3.797 1.00 64.12 96 LEU A C 1
ATOM 767 O O . LEU A 1 96 ? 9.841 -15.157 -4.963 1.00 64.12 96 LEU A O 1
ATOM 771 N N . VAL A 1 97 ? 8.910 -16.423 -3.361 1.00 66.94 97 VAL A N 1
ATOM 772 C CA . VAL A 1 97 ? 7.797 -16.903 -4.197 1.00 66.94 97 VAL A CA 1
ATOM 773 C C . VAL A 1 97 ? 6.743 -15.808 -4.376 1.00 66.94 97 VAL A C 1
ATOM 775 O O . VAL A 1 97 ? 6.050 -15.799 -5.387 1.00 66.94 97 VAL A O 1
ATOM 778 N N . ASP A 1 98 ? 6.678 -14.858 -3.443 1.00 69.19 98 ASP A N 1
ATOM 779 C CA . ASP A 1 98 ? 5.711 -13.766 -3.434 1.00 69.19 98 ASP A CA 1
ATOM 780 C C . ASP A 1 98 ? 6.391 -12.402 -3.656 1.00 69.19 98 ASP A C 1
ATOM 782 O O . ASP A 1 98 ? 6.318 -11.469 -2.852 1.00 69.19 98 ASP A O 1
ATOM 786 N N . ILE A 1 99 ? 7.140 -12.308 -4.761 1.00 71.69 99 ILE A N 1
ATOM 787 C CA . ILE A 1 99 ? 7.916 -11.110 -5.111 1.00 71.69 99 ILE A CA 1
ATOM 788 C C . ILE A 1 99 ? 7.020 -9.891 -5.366 1.00 71.69 99 ILE A C 1
ATOM 790 O O . ILE A 1 99 ? 7.425 -8.769 -5.081 1.00 71.69 99 ILE A O 1
ATOM 794 N N . PHE A 1 100 ? 5.799 -10.102 -5.865 1.00 67.88 100 PHE A N 1
ATOM 795 C CA . PHE A 1 100 ? 4.858 -9.023 -6.158 1.00 67.88 100 PHE A CA 1
ATOM 796 C C . PHE A 1 100 ? 4.341 -8.364 -4.877 1.00 67.88 100 PHE A C 1
ATOM 798 O O . PHE A 1 100 ? 4.456 -7.149 -4.736 1.00 67.88 100 PHE A O 1
ATOM 805 N N . THR A 1 101 ? 3.853 -9.144 -3.908 1.00 70.75 101 THR A N 1
ATOM 806 C CA . THR A 1 101 ? 3.404 -8.580 -2.623 1.00 70.75 101 THR A CA 1
ATOM 807 C C . THR A 1 101 ? 4.569 -7.968 -1.860 1.00 70.75 101 THR A C 1
ATOM 809 O O . THR A 1 101 ? 4.436 -6.891 -1.294 1.00 70.75 101 THR A O 1
ATOM 812 N N . THR A 1 102 ? 5.751 -8.578 -1.946 1.00 73.06 102 THR A N 1
ATOM 813 C CA . THR A 1 102 ? 6.980 -8.026 -1.377 1.00 73.06 102 THR A CA 1
ATOM 814 C C . THR A 1 102 ? 7.308 -6.645 -1.946 1.00 73.06 102 THR A C 1
ATOM 816 O O . THR A 1 102 ? 7.666 -5.747 -1.190 1.00 73.06 102 THR A O 1
ATOM 819 N N . LEU A 1 103 ? 7.204 -6.455 -3.264 1.00 70.31 103 LEU A N 1
ATOM 820 C CA . LEU A 1 103 ? 7.465 -5.164 -3.910 1.00 70.31 103 LEU A CA 1
ATOM 821 C C . LEU A 1 103 ? 6.438 -4.095 -3.515 1.00 70.31 103 LEU A C 1
ATOM 823 O O . LEU A 1 103 ? 6.814 -2.933 -3.360 1.00 70.31 103 LEU A O 1
ATOM 827 N N . VAL A 1 104 ? 5.181 -4.492 -3.313 1.00 70.00 104 VAL A N 1
ATOM 828 C CA . VAL A 1 104 ? 4.096 -3.610 -2.854 1.00 70.00 104 VAL A CA 1
ATOM 829 C C . VAL A 1 104 ? 4.249 -3.235 -1.373 1.00 70.00 104 VAL A C 1
ATOM 831 O O . VAL A 1 104 ? 3.992 -2.092 -1.005 1.00 70.00 104 VAL A O 1
ATOM 834 N N . ASP A 1 105 ? 4.726 -4.156 -0.534 1.00 70.94 105 ASP A N 1
ATOM 835 C CA . ASP A 1 105 ? 4.895 -3.955 0.915 1.00 70.94 105 ASP A CA 1
ATOM 836 C C . ASP A 1 105 ? 6.202 -3.230 1.294 1.00 70.94 105 ASP A C 1
ATOM 838 O O . ASP A 1 105 ? 6.415 -2.841 2.449 1.00 70.94 105 ASP A O 1
ATOM 842 N N . ILE A 1 106 ? 7.117 -3.055 0.339 1.00 77.25 106 ILE A N 1
ATOM 843 C CA . ILE A 1 106 ? 8.376 -2.339 0.540 1.00 77.25 106 ILE A CA 1
ATOM 844 C C . ILE A 1 106 ? 8.120 -0.828 0.709 1.00 77.25 106 ILE A C 1
ATOM 846 O O . ILE A 1 106 ? 7.209 -0.242 0.133 1.00 77.25 106 ILE A O 1
ATOM 850 N N . GLN A 1 107 ? 8.955 -0.157 1.515 1.00 81.56 107 GLN A N 1
ATOM 851 C CA . GLN A 1 107 ? 8.849 1.293 1.710 1.00 81.56 107 GLN A CA 1
ATOM 852 C C . GLN A 1 107 ? 8.981 2.049 0.380 1.00 81.56 107 GLN A C 1
ATOM 854 O O . GLN A 1 107 ? 9.907 1.787 -0.387 1.00 81.56 107 GLN A O 1
ATOM 859 N N . TRP A 1 108 ? 8.179 3.106 0.208 1.00 79.94 108 TRP A N 1
ATOM 860 C CA . TRP A 1 108 ? 8.149 3.952 -0.993 1.00 79.94 108 TRP A CA 1
ATOM 861 C C . TRP A 1 108 ? 9.520 4.366 -1.542 1.00 79.94 108 TRP A C 1
ATOM 863 O O . TRP A 1 108 ? 9.704 4.412 -2.751 1.00 79.94 108 TRP A O 1
ATOM 873 N N . ARG A 1 109 ? 10.513 4.635 -0.681 1.00 85.19 109 ARG A N 1
ATOM 874 C CA . ARG A 1 109 ? 11.877 4.994 -1.122 1.00 85.19 109 ARG A CA 1
ATOM 875 C C . ARG A 1 109 ? 12.527 3.902 -1.977 1.00 85.19 109 ARG A C 1
ATOM 877 O O . ARG A 1 109 ? 13.195 4.208 -2.958 1.00 85.19 109 ARG A O 1
ATOM 884 N N . TRP A 1 110 ? 12.333 2.646 -1.600 1.00 83.62 110 TRP A N 1
ATOM 885 C CA . TRP A 1 110 ? 12.864 1.488 -2.311 1.00 83.62 110 TRP A CA 1
ATOM 886 C C . TRP A 1 110 ? 11.980 1.114 -3.499 1.00 83.62 110 TRP A C 1
ATOM 888 O O . TRP A 1 110 ? 12.518 0.763 -4.542 1.00 83.62 110 TRP A O 1
ATOM 898 N N . THR A 1 111 ? 10.659 1.271 -3.386 1.00 82.81 111 THR A N 1
ATOM 899 C CA . THR A 1 111 ? 9.724 1.099 -4.510 1.00 82.81 111 THR A CA 1
ATOM 900 C C . THR A 1 111 ? 10.065 2.056 -5.651 1.00 82.81 111 THR A C 1
ATOM 902 O O . THR A 1 111 ? 10.267 1.620 -6.779 1.00 82.81 111 THR A O 1
ATOM 905 N N . LEU A 1 112 ? 10.258 3.346 -5.353 1.00 84.12 112 LEU A N 1
ATOM 906 C CA . LEU A 1 112 ? 10.691 4.346 -6.334 1.00 84.12 112 LEU A CA 1
ATOM 907 C C . LEU A 1 112 ? 12.054 4.001 -6.94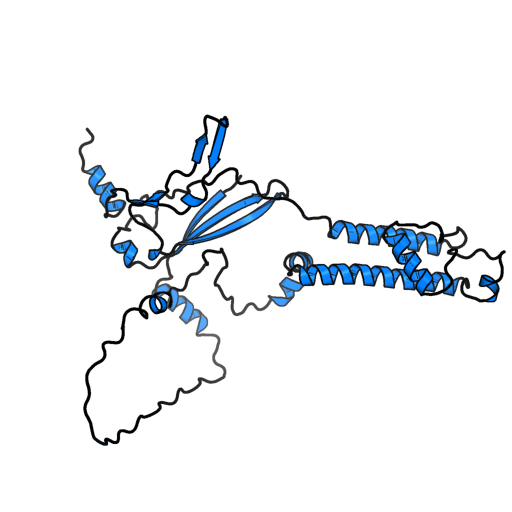1 1.00 84.12 112 LEU A C 1
ATOM 909 O O . LEU A 1 112 ? 12.232 4.135 -8.148 1.00 84.12 112 LEU A O 1
ATOM 913 N N . LEU A 1 113 ? 13.004 3.527 -6.128 1.00 87.62 113 LEU A N 1
ATOM 914 C CA . LEU A 1 113 ? 14.314 3.102 -6.621 1.00 87.62 113 LEU A CA 1
ATOM 915 C C . LEU A 1 113 ? 14.185 1.930 -7.601 1.00 87.62 113 LEU A C 1
ATOM 917 O O . LEU A 1 113 ? 14.787 1.978 -8.670 1.00 87.62 113 LEU A O 1
ATOM 921 N N . VAL A 1 114 ? 13.392 0.907 -7.273 1.00 85.62 114 VAL A N 1
ATOM 922 C CA . VAL A 1 114 ? 13.149 -0.249 -8.150 1.00 85.62 114 VAL A CA 1
ATOM 923 C C . VAL A 1 114 ? 12.456 0.180 -9.444 1.00 85.62 114 VAL A C 1
ATOM 925 O O . VAL A 1 114 ? 12.887 -0.246 -10.513 1.00 85.62 114 VAL A O 1
ATOM 928 N N . CYS A 1 115 ? 11.462 1.072 -9.380 1.00 84.62 115 CYS A N 1
ATOM 929 C CA . CYS A 1 115 ? 10.801 1.614 -10.570 1.00 84.62 115 CYS A CA 1
ATOM 930 C C . CYS A 1 115 ? 11.781 2.383 -11.468 1.00 84.62 115 CYS A C 1
ATOM 932 O O . CYS A 1 115 ? 11.873 2.101 -12.661 1.00 84.62 115 CYS A O 1
ATOM 934 N N . ILE A 1 116 ? 12.563 3.308 -10.900 1.00 89.06 116 ILE A N 1
ATOM 935 C CA . ILE A 1 116 ? 13.570 4.085 -11.642 1.00 89.06 116 ILE A CA 1
ATOM 936 C C . ILE A 1 116 ? 14.617 3.154 -12.264 1.00 89.06 116 ILE A C 1
ATOM 938 O O . ILE A 1 116 ? 14.960 3.311 -13.434 1.00 89.06 116 ILE A O 1
ATOM 942 N N . MET A 1 117 ? 15.106 2.166 -11.510 1.00 89.94 117 MET A N 1
ATOM 943 C CA . MET A 1 117 ? 16.040 1.167 -12.031 1.00 89.94 117 MET A CA 1
ATOM 944 C C . MET A 1 117 ? 15.419 0.347 -13.166 1.00 89.94 117 MET A C 1
ATOM 946 O O . MET A 1 117 ? 16.089 0.128 -14.169 1.00 89.94 117 MET A O 1
ATOM 950 N N . GLY A 1 118 ? 14.152 -0.060 -13.056 1.00 89.25 118 GLY A N 1
ATOM 951 C CA . GLY A 1 118 ? 13.435 -0.780 -14.112 1.00 89.25 118 GLY A CA 1
ATOM 952 C C . GLY A 1 118 ? 13.355 0.019 -15.414 1.00 89.25 118 GLY A C 1
ATOM 953 O O . GLY A 1 118 ? 13.717 -0.493 -16.475 1.00 89.25 118 GLY A O 1
ATOM 954 N N . PHE A 1 119 ? 12.981 1.298 -15.331 1.00 89.94 119 PHE A N 1
ATOM 955 C CA . PHE A 1 119 ? 12.965 2.195 -16.487 1.00 89.94 119 PHE A CA 1
ATOM 956 C C . PHE A 1 119 ? 14.357 2.389 -17.093 1.00 89.94 119 PHE A C 1
ATOM 958 O O . PHE A 1 119 ? 14.534 2.164 -18.288 1.00 89.94 119 PHE A O 1
ATOM 965 N N . LEU A 1 120 ? 15.368 2.715 -16.284 1.00 92.06 120 LEU A N 1
ATOM 966 C CA . LEU A 1 120 ? 16.737 2.916 -16.772 1.00 92.06 120 LEU A CA 1
ATOM 967 C C . LEU A 1 120 ? 17.320 1.655 -17.426 1.00 92.06 120 LEU A C 1
ATOM 969 O O . LEU A 1 120 ? 17.946 1.752 -18.481 1.00 92.06 120 LEU A O 1
ATOM 973 N N . LEU A 1 121 ? 17.087 0.477 -16.837 1.00 93.12 121 LEU A N 1
ATOM 974 C CA . LEU A 1 121 ? 17.510 -0.807 -17.403 1.00 93.12 121 LEU A CA 1
ATOM 975 C C . LEU A 1 121 ? 16.805 -1.095 -18.729 1.00 93.12 121 LEU A C 1
ATOM 977 O O . LEU A 1 121 ? 17.458 -1.559 -19.662 1.00 93.12 121 LEU A O 1
ATOM 981 N N . SER A 1 122 ? 15.509 -0.790 -18.840 1.00 93.75 122 SER A N 1
ATOM 982 C CA . SER A 1 122 ? 14.773 -0.952 -20.099 1.00 93.75 122 SER A CA 1
ATOM 983 C C . SER A 1 122 ? 15.297 -0.015 -21.192 1.00 93.75 122 SER A C 1
ATOM 985 O O . SER A 1 122 ? 15.639 -0.490 -22.275 1.00 93.75 122 SER A O 1
ATOM 987 N N . TRP A 1 123 ? 15.489 1.278 -20.899 1.00 94.62 123 TRP A N 1
ATOM 988 C CA . TRP A 1 123 ? 16.010 2.244 -21.873 1.00 94.62 123 TRP A CA 1
ATOM 989 C C . TRP A 1 123 ? 17.401 1.855 -22.347 1.00 94.62 123 TRP A C 1
ATOM 991 O O . TRP A 1 123 ? 17.667 1.886 -23.547 1.00 94.62 123 TRP A O 1
ATOM 1001 N N . PHE A 1 124 ? 18.272 1.455 -21.418 1.00 95.25 124 PHE A N 1
ATOM 1002 C CA . PHE A 1 124 ? 19.625 1.018 -21.733 1.00 95.25 124 PHE A CA 1
ATOM 1003 C C . PHE A 1 124 ? 19.635 -0.293 -22.530 1.00 95.25 124 PHE A C 1
ATOM 1005 O O . PHE A 1 124 ? 20.347 -0.396 -23.524 1.00 95.25 124 PHE A O 1
ATOM 1012 N N . GLY A 1 125 ? 18.817 -1.277 -22.144 1.00 95.19 125 GLY A N 1
ATOM 1013 C CA . GLY A 1 125 ? 18.694 -2.551 -22.854 1.00 95.19 125 GLY A CA 1
ATOM 1014 C C . GLY A 1 125 ? 18.250 -2.364 -24.304 1.00 95.19 125 GLY A C 1
ATOM 1015 O O . GLY A 1 125 ? 18.927 -2.833 -25.219 1.00 95.19 125 GLY A O 1
ATOM 1016 N N . PHE A 1 126 ? 17.177 -1.603 -24.531 1.00 95.69 126 PHE A N 1
ATOM 1017 C CA . PHE A 1 126 ? 16.714 -1.293 -25.884 1.00 95.69 126 PHE A CA 1
ATOM 1018 C C . PHE A 1 126 ? 17.694 -0.399 -26.650 1.00 95.69 126 PHE A C 1
ATOM 1020 O O . PHE A 1 126 ? 17.880 -0.605 -27.845 1.00 95.69 126 PHE A O 1
ATOM 1027 N N . ALA A 1 127 ? 18.400 0.525 -25.989 1.00 95.69 127 ALA A N 1
ATOM 1028 C CA . ALA A 1 127 ? 19.455 1.317 -26.627 1.00 95.69 127 ALA A CA 1
ATOM 1029 C C . ALA A 1 127 ? 20.592 0.439 -27.165 1.00 95.69 127 ALA A C 1
ATOM 1031 O O . ALA A 1 127 ? 21.070 0.668 -28.274 1.00 95.69 127 ALA A O 1
ATOM 1032 N N . CYS A 1 128 ? 20.993 -0.590 -26.412 1.00 95.88 128 CYS A N 1
ATOM 1033 C CA . CYS A 1 128 ? 21.958 -1.589 -26.866 1.00 95.88 128 CYS A CA 1
ATOM 1034 C C . CYS A 1 128 ? 21.432 -2.388 -28.063 1.00 95.88 128 CYS A C 1
ATOM 1036 O O . CYS A 1 128 ? 22.188 -2.613 -29.005 1.00 95.88 128 CYS A O 1
ATOM 1038 N N . CYS A 1 129 ? 20.154 -2.779 -28.067 1.00 95.31 129 CYS A N 1
ATOM 1039 C CA . CYS A 1 129 ? 19.541 -3.453 -29.215 1.00 95.31 129 CYS A CA 1
ATOM 1040 C C . CYS A 1 129 ? 19.513 -2.556 -30.462 1.00 95.31 129 CYS A C 1
ATOM 1042 O O . CYS A 1 129 ? 19.927 -3.004 -31.525 1.00 95.31 129 CYS A O 1
ATOM 1044 N N . TRP A 1 130 ? 19.114 -1.287 -30.327 1.00 94.94 130 TRP A N 1
ATOM 1045 C CA . TRP A 1 130 ? 19.105 -0.308 -31.422 1.00 94.94 130 TRP A CA 1
ATOM 1046 C C . TRP A 1 130 ? 20.504 -0.010 -31.965 1.00 94.94 130 TRP A C 1
ATOM 1048 O O . TRP A 1 130 ? 20.712 0.116 -33.173 1.00 94.94 130 TRP A O 1
ATOM 1058 N N . TRP A 1 131 ? 21.485 0.092 -31.070 1.00 94.31 131 TRP A N 1
ATOM 1059 C CA . TRP A 1 131 ? 22.883 0.242 -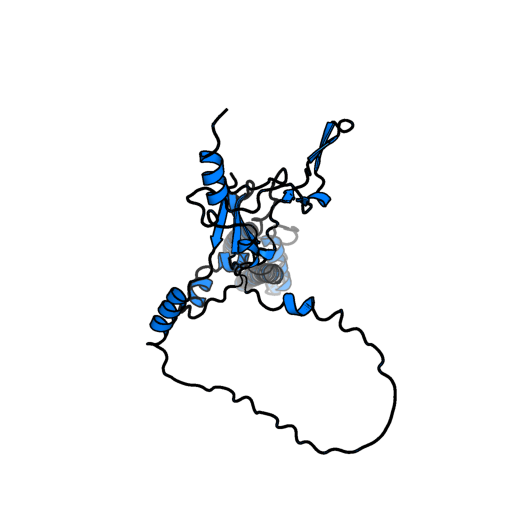31.451 1.00 94.31 131 TRP A CA 1
ATOM 1060 C C . TRP A 1 131 ? 23.397 -0.991 -32.193 1.00 94.31 131 TRP A C 1
ATOM 1062 O O . TRP A 1 131 ? 24.074 -0.856 -33.208 1.00 94.31 131 TRP A O 1
ATOM 1072 N N . LEU A 1 132 ? 23.043 -2.190 -31.722 1.00 93.81 132 LEU A N 1
ATOM 1073 C CA . LEU A 1 132 ? 23.418 -3.439 -32.371 1.00 93.81 132 LEU A CA 1
ATOM 1074 C C . LEU A 1 132 ? 22.808 -3.544 -33.770 1.00 93.81 132 LEU A C 1
ATOM 1076 O O . LEU A 1 132 ? 23.545 -3.871 -34.689 1.00 93.81 132 LEU A O 1
ATOM 1080 N N . THR A 1 133 ? 21.526 -3.209 -33.955 1.00 92.69 133 THR A N 1
ATOM 1081 C CA . THR A 1 133 ? 20.887 -3.215 -35.285 1.00 92.69 133 THR A CA 1
ATOM 1082 C C . THR A 1 133 ? 21.572 -2.249 -36.252 1.00 92.69 133 THR A C 1
ATOM 1084 O O . THR A 1 133 ? 21.897 -2.631 -37.373 1.00 92.69 133 THR A O 1
ATOM 1087 N N . ALA A 1 134 ? 21.887 -1.030 -35.797 1.00 91.19 134 ALA A N 1
ATOM 1088 C CA . ALA A 1 134 ? 22.610 -0.046 -36.605 1.00 91.19 134 ALA A CA 1
ATOM 1089 C C . ALA A 1 134 ? 24.043 -0.515 -36.931 1.00 91.19 134 ALA A C 1
ATOM 1091 O O . ALA A 1 134 ? 24.553 -0.296 -38.029 1.00 91.19 134 ALA A O 1
ATOM 1092 N N . PHE A 1 135 ? 24.697 -1.203 -35.991 1.00 90.94 135 PHE A N 1
ATOM 1093 C CA . PHE A 1 135 ? 26.033 -1.760 -36.184 1.00 90.94 135 PHE A CA 1
ATOM 1094 C C . PHE A 1 135 ? 26.042 -2.943 -37.159 1.00 90.94 135 PHE A C 1
ATOM 1096 O O . PHE A 1 135 ? 26.913 -3.005 -38.022 1.00 90.94 135 PHE A O 1
ATOM 1103 N N . THR A 1 136 ? 25.081 -3.867 -37.056 1.00 90.88 136 THR A N 1
ATOM 1104 C CA . THR A 1 136 ? 24.994 -5.044 -37.935 1.00 90.88 136 THR A CA 1
ATOM 1105 C C . THR A 1 136 ? 24.599 -4.686 -39.360 1.00 90.88 136 THR A C 1
ATOM 1107 O O . THR A 1 136 ? 25.076 -5.335 -40.286 1.00 90.88 136 THR A O 1
ATOM 1110 N N . HIS A 1 137 ? 23.764 -3.659 -39.546 1.00 89.94 137 HIS A N 1
ATOM 1111 C CA . HIS A 1 137 ? 23.398 -3.160 -40.874 1.00 89.94 137 HIS A CA 1
ATOM 1112 C C . HIS A 1 137 ? 24.529 -2.342 -41.528 1.00 89.94 137 HIS A C 1
ATOM 1114 O O . HIS A 1 137 ? 24.643 -2.288 -42.750 1.00 89.94 137 HIS A O 1
ATOM 1120 N N . GLY A 1 138 ? 25.419 -1.759 -40.715 1.00 89.12 138 GLY A N 1
ATOM 1121 C CA . GLY A 1 138 ? 26.520 -0.917 -41.185 1.00 89.12 138 GLY A CA 1
ATOM 1122 C C . GLY A 1 138 ? 26.176 0.574 -41.262 1.00 89.12 138 GLY A C 1
ATOM 1123 O O . GLY A 1 138 ? 26.937 1.335 -41.862 1.00 89.12 138 GLY A O 1
ATOM 1124 N N . ASP A 1 139 ? 25.088 1.011 -40.616 1.00 87.94 139 ASP A N 1
ATOM 1125 C CA . ASP A 1 139 ? 24.634 2.414 -40.562 1.00 87.94 139 ASP A CA 1
ATOM 1126 C C . ASP A 1 139 ? 25.676 3.346 -39.930 1.00 87.94 139 ASP A C 1
ATOM 1128 O O . ASP A 1 139 ? 25.754 4.532 -40.241 1.00 87.94 139 ASP A O 1
ATOM 1132 N N . LEU A 1 140 ? 26.497 2.800 -39.031 1.00 87.56 140 LEU A N 1
ATOM 1133 C CA . LEU A 1 140 ? 27.498 3.542 -38.262 1.00 87.56 140 LEU A CA 1
ATOM 1134 C C . LEU A 1 140 ? 28.834 3.718 -39.005 1.00 87.56 140 LEU A C 1
ATOM 1136 O O . LEU A 1 140 ? 29.745 4.359 -38.476 1.00 87.56 140 LEU A O 1
ATOM 1140 N N . LEU A 1 141 ? 28.988 3.139 -40.202 1.00 86.19 141 LEU A N 1
ATOM 1141 C CA . LEU A 1 141 ? 30.209 3.293 -40.992 1.00 86.19 141 LEU A CA 1
ATOM 1142 C C . LEU A 1 141 ? 30.309 4.729 -41.540 1.00 86.19 141 LEU A C 1
ATOM 1144 O O . LEU A 1 141 ? 29.335 5.244 -42.088 1.00 86.19 141 LEU A O 1
ATOM 1148 N N . PRO A 1 142 ? 31.482 5.384 -41.455 1.00 82.06 142 PRO A N 1
ATOM 1149 C CA . PRO A 1 142 ? 31.646 6.780 -41.872 1.00 82.06 142 PRO A CA 1
ATOM 1150 C C . PRO A 1 142 ? 31.358 7.012 -43.366 1.00 82.06 142 PRO A C 1
ATOM 1152 O O . PRO A 1 142 ? 30.926 8.100 -43.750 1.00 82.06 142 PRO A O 1
ATOM 1155 N N . GLU A 1 143 ? 31.544 5.990 -44.205 1.00 82.31 143 GLU A N 1
ATOM 1156 C CA . GLU A 1 143 ? 31.187 6.015 -45.631 1.00 82.31 143 GLU A CA 1
ATOM 1157 C C . GLU A 1 143 ? 29.667 6.100 -45.837 1.00 82.31 143 GLU A C 1
ATOM 1159 O O . GLU A 1 143 ? 29.193 6.900 -46.639 1.00 82.31 143 GLU A O 1
ATOM 1164 N N . ASN A 1 144 ? 28.896 5.346 -45.051 1.00 83.50 144 ASN A N 1
ATOM 1165 C CA . ASN A 1 144 ? 27.434 5.324 -45.122 1.00 83.50 144 ASN A CA 1
ATOM 1166 C C . ASN A 1 144 ? 26.809 6.556 -44.454 1.00 83.50 144 ASN A C 1
ATOM 1168 O O . ASN A 1 144 ? 25.800 7.067 -44.925 1.00 83.50 144 ASN A O 1
ATOM 1172 N N . LEU A 1 145 ? 27.448 7.089 -43.407 1.00 80.38 145 LEU A N 1
ATOM 1173 C CA . LEU A 1 145 ? 26.978 8.278 -42.691 1.00 80.38 145 LEU A CA 1
ATOM 1174 C C . LEU A 1 145 ? 27.163 9.579 -43.491 1.00 80.38 145 LEU A C 1
ATOM 1176 O O . LEU A 1 145 ? 26.417 10.538 -43.306 1.00 80.38 145 LEU A O 1
ATOM 1180 N N . SER A 1 146 ? 28.176 9.628 -44.362 1.00 76.88 146 SER A N 1
ATOM 1181 C CA . SER A 1 146 ? 28.449 10.773 -45.245 1.00 76.88 146 SER A CA 1
ATOM 1182 C C . SER A 1 146 ? 27.724 10.681 -46.592 1.00 76.88 146 SER A C 1
ATOM 1184 O O . SER A 1 146 ? 27.595 11.688 -47.294 1.00 76.88 146 SER A O 1
ATOM 1186 N N . ASN A 1 147 ? 27.208 9.500 -46.941 1.00 79.06 147 ASN A N 1
ATOM 1187 C CA . ASN A 1 147 ? 26.464 9.268 -48.166 1.00 79.06 147 ASN A CA 1
ATOM 1188 C C . ASN A 1 147 ? 24.974 9.595 -47.981 1.00 79.06 147 ASN A C 1
ATOM 1190 O O . ASN A 1 147 ? 24.199 8.789 -47.478 1.00 79.06 147 ASN A O 1
ATOM 1194 N N . GLY A 1 148 ? 24.546 10.766 -48.458 1.00 73.44 148 GLY A N 1
ATOM 1195 C CA . GLY A 1 148 ? 23.145 11.204 -48.387 1.00 73.44 148 GLY A CA 1
ATOM 1196 C C . GLY A 1 148 ? 22.142 10.373 -49.207 1.00 73.44 148 GLY A C 1
ATOM 1197 O O . GLY A 1 148 ? 20.955 10.683 -49.172 1.00 73.44 148 GLY A O 1
ATOM 1198 N N . GLN A 1 149 ? 22.594 9.360 -49.958 1.00 79.44 149 GLN A N 1
ATOM 1199 C CA . GLN A 1 149 ? 21.735 8.407 -50.676 1.00 79.44 149 GLN A CA 1
ATOM 1200 C C . GLN A 1 149 ? 21.598 7.046 -49.977 1.00 79.44 149 GLN A C 1
ATOM 1202 O O . GLN A 1 149 ? 20.854 6.195 -50.459 1.00 79.44 149 GLN A O 1
ATOM 1207 N N . TYR A 1 150 ? 22.321 6.810 -48.881 1.00 85.56 150 TYR A N 1
ATOM 1208 C CA . TYR A 1 150 ? 22.208 5.568 -48.123 1.00 85.56 150 TYR A CA 1
ATOM 1209 C C . TYR A 1 150 ? 20.982 5.623 -47.203 1.00 85.56 150 TYR A C 1
ATOM 1211 O O . TYR A 1 150 ? 20.819 6.583 -46.450 1.00 85.56 150 TYR A O 1
ATOM 1219 N N . ASN A 1 151 ? 20.127 4.598 -47.254 1.00 88.31 151 ASN A N 1
ATOM 1220 C CA . ASN A 1 151 ? 18.954 4.489 -46.387 1.00 88.31 151 ASN A CA 1
ATOM 1221 C C . ASN A 1 151 ? 19.318 3.680 -45.126 1.00 88.31 151 ASN A C 1
ATOM 1223 O O . ASN A 1 151 ? 19.489 2.465 -45.233 1.00 88.31 151 ASN A O 1
ATOM 1227 N N . PRO A 1 152 ? 19.439 4.310 -43.941 1.00 90.88 152 PRO A N 1
ATOM 1228 C CA . PRO A 1 152 ? 19.720 3.590 -42.701 1.00 90.88 152 PRO A CA 1
ATOM 1229 C C . PRO A 1 152 ? 18.461 2.918 -42.145 1.00 90.88 152 PRO A C 1
ATOM 1231 O O . PRO A 1 152 ? 17.347 3.332 -42.474 1.00 90.88 152 PRO A O 1
ATOM 1234 N N . CYS A 1 153 ? 18.609 1.964 -41.221 1.00 91.38 153 CYS A N 1
ATOM 1235 C CA . CYS A 1 153 ? 17.466 1.372 -40.512 1.00 91.38 153 CYS A CA 1
ATOM 1236 C C . CYS A 1 153 ? 16.710 2.412 -39.666 1.00 91.38 153 CYS A C 1
ATOM 1238 O O . CYS A 1 153 ? 15.481 2.383 -39.560 1.00 91.38 153 CYS A O 1
ATOM 1240 N N . VAL A 1 154 ? 17.452 3.336 -39.042 1.00 92.50 154 VAL A N 1
ATOM 1241 C CA . VAL A 1 154 ? 16.904 4.449 -38.254 1.00 92.50 154 VAL A CA 1
ATOM 1242 C C . VAL A 1 154 ? 17.614 5.743 -38.630 1.00 92.50 154 VAL A C 1
ATOM 1244 O O . VAL A 1 154 ? 18.829 5.881 -38.484 1.00 92.50 154 VAL A O 1
ATOM 1247 N N . VAL A 1 155 ? 16.843 6.730 -39.077 1.00 91.06 155 VAL A N 1
ATOM 1248 C CA . VAL A 1 155 ? 17.362 8.047 -39.455 1.00 91.06 155 VAL A CA 1
ATOM 1249 C C . VAL A 1 155 ? 17.801 8.815 -38.206 1.00 91.06 155 VAL A C 1
ATOM 1251 O O . VAL A 1 155 ? 17.111 8.819 -37.188 1.00 91.06 155 VAL A O 1
ATOM 1254 N N . GLY A 1 156 ? 18.949 9.495 -38.275 1.00 87.00 156 GLY A N 1
ATOM 1255 C CA . GLY A 1 156 ? 19.424 10.376 -37.199 1.00 87.00 156 GLY A CA 1
ATOM 1256 C C . GLY A 1 156 ? 20.081 9.662 -36.008 1.00 87.00 156 GLY A C 1
ATOM 1257 O O . GLY A 1 156 ? 20.292 10.287 -34.959 1.00 87.00 156 GLY A O 1
ATOM 1258 N N . VAL A 1 157 ? 20.423 8.377 -36.162 1.00 90.38 157 VAL A N 1
ATOM 1259 C CA . VAL A 1 157 ? 21.212 7.594 -35.200 1.00 90.38 157 VAL A CA 1
ATOM 1260 C C . VAL A 1 157 ? 22.670 7.532 -35.666 1.00 90.38 157 VAL A C 1
ATOM 1262 O O . VAL A 1 157 ? 23.004 6.836 -36.615 1.00 90.38 157 VAL A O 1
ATOM 1265 N N . ASN A 1 158 ? 23.545 8.284 -35.000 1.00 88.50 158 ASN A N 1
ATOM 1266 C CA . ASN A 1 158 ? 24.963 8.443 -35.353 1.00 88.50 158 ASN A CA 1
ATOM 1267 C C . ASN A 1 158 ? 25.942 7.983 -34.254 1.00 88.50 158 ASN A C 1
ATOM 1269 O O . ASN A 1 158 ? 27.145 7.901 -34.473 1.00 88.50 158 ASN A O 1
ATOM 1273 N N . SER A 1 159 ? 25.443 7.739 -33.045 1.00 91.25 159 SER A N 1
ATOM 1274 C CA . SER A 1 159 ? 26.222 7.437 -31.839 1.00 91.25 159 SER A CA 1
ATOM 1275 C C . SER A 1 159 ? 25.373 6.667 -30.826 1.00 91.25 159 SER A C 1
ATOM 1277 O O . SER A 1 159 ? 24.143 6.722 -30.874 1.00 91.25 159 SER A O 1
ATOM 1279 N N . PHE A 1 160 ? 26.002 5.990 -29.863 1.00 93.56 160 PHE A N 1
ATOM 1280 C CA . PHE A 1 160 ? 25.256 5.246 -28.843 1.00 93.56 160 PHE A CA 1
ATOM 1281 C C . PHE A 1 160 ? 24.310 6.166 -28.059 1.00 93.56 160 PHE A C 1
ATOM 1283 O O . PHE A 1 160 ? 23.181 5.794 -27.753 1.00 93.56 160 PHE A O 1
ATOM 1290 N N . ALA A 1 161 ? 24.732 7.413 -27.823 1.00 93.62 161 ALA A N 1
ATOM 1291 C CA . ALA A 1 161 ? 23.895 8.439 -27.212 1.00 93.62 161 ALA A CA 1
ATOM 1292 C C . ALA A 1 161 ? 22.622 8.716 -28.032 1.00 93.62 161 ALA A C 1
ATOM 1294 O O . ALA A 1 161 ? 21.542 8.840 -27.462 1.00 93.62 161 ALA A O 1
ATOM 1295 N N . SER A 1 162 ? 22.716 8.759 -29.365 1.00 92.81 162 SER A N 1
ATOM 1296 C CA . SER A 1 162 ? 21.539 8.923 -30.227 1.00 92.81 162 SER A CA 1
ATOM 1297 C C . SER A 1 162 ? 20.624 7.692 -30.246 1.00 92.81 162 SER A C 1
ATOM 1299 O O . SER A 1 162 ? 19.408 7.866 -30.260 1.00 92.81 162 SER A O 1
ATOM 1301 N N . SER A 1 163 ? 21.167 6.470 -30.152 1.00 93.75 163 SER A N 1
ATOM 1302 C CA . SER A 1 163 ? 20.370 5.241 -29.982 1.00 93.75 163 SER A CA 1
ATOM 1303 C C . SER A 1 163 ? 19.668 5.200 -28.624 1.00 93.75 163 SER A C 1
ATOM 1305 O O . SER A 1 163 ? 18.523 4.767 -28.530 1.00 93.75 163 SER A O 1
ATOM 1307 N N . PHE A 1 164 ? 20.323 5.692 -27.569 1.00 95.00 164 PHE A N 1
ATOM 1308 C CA . PHE A 1 164 ? 19.732 5.815 -26.237 1.00 95.00 164 PHE A CA 1
ATOM 1309 C C . PHE A 1 164 ? 18.592 6.833 -26.197 1.00 95.00 164 PHE A C 1
ATOM 1311 O O . PHE A 1 164 ? 17.526 6.539 -25.661 1.00 95.00 164 PHE A O 1
ATOM 1318 N N . LEU A 1 165 ? 18.776 7.998 -26.821 1.00 93.75 165 LEU A N 1
ATOM 1319 C CA . LEU A 1 165 ? 17.699 8.976 -26.974 1.00 93.75 165 LEU A CA 1
ATOM 1320 C C . LEU A 1 165 ? 16.534 8.397 -27.783 1.00 93.75 165 LEU A C 1
ATOM 1322 O O . LEU A 1 165 ? 15.392 8.503 -27.347 1.00 93.75 165 LEU A O 1
ATOM 1326 N N . PHE A 1 166 ? 16.815 7.700 -28.888 1.00 94.12 166 PHE A N 1
ATOM 1327 C CA . PHE A 1 166 ? 15.781 7.035 -29.682 1.00 94.12 166 PHE A CA 1
ATOM 1328 C C . PHE A 1 166 ? 15.014 5.971 -28.879 1.00 94.12 166 PHE A C 1
ATOM 1330 O O . PHE A 1 166 ? 13.791 5.904 -28.969 1.00 94.12 166 PHE A O 1
ATOM 1337 N N . SER A 1 167 ? 15.699 5.195 -28.032 1.00 95.31 167 SER A N 1
ATOM 1338 C CA . SER A 1 167 ? 15.085 4.232 -27.103 1.00 95.31 167 SER A CA 1
ATOM 1339 C C . SER A 1 167 ? 14.104 4.906 -26.126 1.00 95.31 167 SER A C 1
ATOM 1341 O O . SER A 1 167 ? 12.983 4.436 -25.932 1.00 95.31 167 SER A O 1
ATOM 1343 N N . ILE A 1 168 ? 14.463 6.064 -25.561 1.00 93.88 168 ILE A N 1
ATOM 1344 C CA . ILE A 1 168 ? 13.565 6.833 -24.681 1.00 93.88 168 ILE A CA 1
ATOM 1345 C C . ILE A 1 168 ? 12.372 7.398 -25.458 1.00 93.88 168 ILE A C 1
ATOM 1347 O O . ILE A 1 168 ? 11.233 7.289 -24.993 1.00 93.88 168 ILE A O 1
ATOM 1351 N N . GLU A 1 169 ? 12.632 7.994 -26.625 1.00 93.06 169 GLU A N 1
ATOM 1352 C CA . GLU A 1 169 ? 11.623 8.612 -27.493 1.00 93.06 169 GLU A CA 1
ATOM 1353 C C . GLU A 1 169 ? 10.557 7.604 -27.935 1.00 93.06 169 GLU A C 1
ATOM 1355 O O . GLU A 1 169 ? 9.374 7.945 -27.983 1.00 93.06 169 GLU A O 1
ATOM 1360 N N . THR A 1 170 ? 10.972 6.369 -28.222 1.00 91.31 170 THR A N 1
ATOM 1361 C CA . THR A 1 170 ? 10.097 5.270 -28.650 1.00 91.31 170 THR A CA 1
ATOM 1362 C C . THR A 1 170 ? 9.355 4.630 -27.478 1.00 91.31 170 THR A C 1
ATOM 1364 O O . THR A 1 170 ? 8.148 4.432 -27.577 1.00 91.31 170 THR A O 1
ATOM 1367 N N . GLN A 1 171 ? 10.013 4.376 -26.339 1.00 92.00 171 GLN A N 1
ATOM 1368 C CA . GLN A 1 171 ? 9.363 3.728 -25.190 1.00 92.00 171 GLN A CA 1
ATOM 1369 C C . GLN A 1 171 ? 8.318 4.617 -24.499 1.00 92.00 171 GLN A C 1
ATOM 1371 O O . GLN A 1 171 ? 7.282 4.114 -24.079 1.00 92.00 171 GLN A O 1
ATOM 1376 N N . HIS A 1 172 ? 8.564 5.927 -24.392 1.00 89.75 172 HIS A N 1
ATOM 1377 C CA . HIS A 1 172 ? 7.577 6.877 -23.853 1.00 89.75 172 HIS A CA 1
ATOM 1378 C C . HIS A 1 172 ? 6.669 7.464 -24.922 1.00 89.75 172 HIS A C 1
ATOM 1380 O O . HIS A 1 172 ? 5.857 8.337 -24.623 1.00 89.75 172 HIS A O 1
ATOM 1386 N N . THR A 1 173 ? 6.816 7.026 -26.174 1.00 90.25 173 THR A N 1
ATOM 1387 C CA . THR A 1 173 ? 6.014 7.512 -27.300 1.00 90.25 173 THR A CA 1
ATOM 1388 C C . THR A 1 173 ? 6.070 9.039 -27.470 1.00 90.25 173 THR A C 1
ATOM 1390 O O . THR A 1 173 ? 5.123 9.647 -27.955 1.00 90.25 173 THR A O 1
ATOM 1393 N N . ILE A 1 174 ? 7.185 9.673 -27.075 1.00 92.88 174 ILE A N 1
ATOM 1394 C CA . ILE A 1 174 ? 7.384 11.125 -27.226 1.00 92.88 174 ILE A CA 1
ATOM 1395 C C . ILE A 1 174 ? 7.505 11.467 -28.711 1.00 92.88 174 ILE A C 1
ATOM 1397 O O . ILE A 1 174 ? 6.879 12.414 -29.176 1.00 92.88 174 ILE A O 1
ATOM 1401 N N . GLY A 1 175 ? 8.321 10.691 -29.438 1.00 85.31 175 GLY A N 1
ATOM 1402 C CA . GLY A 1 175 ? 8.444 10.755 -30.894 1.00 85.31 175 GLY A CA 1
ATOM 1403 C C . GLY A 1 175 ? 8.674 12.160 -31.458 1.00 85.31 175 GLY A C 1
ATOM 1404 O O . GLY A 1 175 ? 7.851 12.642 -32.229 1.00 85.31 175 GLY A O 1
ATOM 1405 N N . TYR A 1 176 ? 9.806 12.807 -31.140 1.00 87.88 176 TYR A N 1
ATOM 1406 C CA . TYR A 1 176 ? 10.112 14.166 -31.630 1.00 87.88 176 TYR A CA 1
ATOM 1407 C C . TYR A 1 176 ? 10.131 14.297 -33.166 1.00 87.88 176 TYR A C 1
ATOM 1409 O O . TYR A 1 176 ? 10.091 15.410 -33.687 1.00 87.88 176 TYR A O 1
ATOM 1417 N N . GLY A 1 177 ? 10.230 13.179 -33.894 1.00 84.50 177 GLY A N 1
ATOM 1418 C CA . GLY A 1 177 ? 10.143 13.122 -35.357 1.00 84.50 177 GLY A CA 1
ATOM 1419 C C . GLY A 1 177 ? 11.454 13.407 -36.092 1.00 84.50 177 GLY A C 1
ATOM 1420 O O . GLY A 1 177 ? 11.518 13.231 -37.304 1.00 84.50 177 GLY A O 1
ATOM 1421 N N . SER A 1 178 ? 12.517 13.798 -35.382 1.00 87.25 178 SER A N 1
ATOM 1422 C CA . SER A 1 178 ? 13.866 13.948 -35.949 1.00 87.25 178 SER A CA 1
ATOM 1423 C C . SER A 1 178 ? 14.581 12.610 -36.169 1.00 87.25 178 SER A C 1
ATOM 1425 O O . SER A 1 178 ? 15.513 12.541 -36.969 1.00 87.25 178 SER A O 1
ATOM 1427 N N . ARG A 1 179 ? 14.138 11.556 -35.472 1.00 89.88 179 ARG A N 1
ATOM 1428 C CA . ARG A 1 179 ? 14.589 10.172 -35.629 1.00 89.88 179 ARG A CA 1
ATOM 1429 C C . ARG A 1 179 ? 13.397 9.291 -35.949 1.00 89.88 179 ARG A C 1
ATOM 1431 O O . ARG A 1 179 ? 12.396 9.321 -35.234 1.00 89.88 179 ARG A O 1
ATOM 1438 N N . SER A 1 180 ? 13.496 8.521 -37.021 1.00 90.25 180 SER A N 1
ATOM 1439 C CA . SER A 1 180 ? 12.402 7.684 -37.509 1.00 90.25 180 SER A CA 1
ATOM 1440 C C . SER A 1 180 ? 12.928 6.383 -38.092 1.00 90.25 180 SER A C 1
ATOM 1442 O O . SER A 1 180 ? 14.035 6.314 -38.626 1.00 90.25 180 SER A O 1
ATOM 1444 N N . ILE A 1 181 ? 12.119 5.338 -37.951 1.00 91.38 181 ILE A N 1
ATOM 1445 C CA . ILE A 1 181 ? 12.403 4.016 -38.496 1.00 91.38 181 ILE A CA 1
ATOM 1446 C C . ILE A 1 181 ? 12.091 3.990 -39.996 1.00 91.38 181 ILE A C 1
ATOM 1448 O O . ILE A 1 181 ? 11.093 4.570 -40.432 1.00 91.38 181 ILE A O 1
ATOM 1452 N N . THR A 1 182 ? 12.930 3.325 -40.783 1.00 91.00 182 THR A N 1
ATOM 1453 C CA . THR A 1 182 ? 12.706 3.116 -42.220 1.00 91.00 182 THR A CA 1
ATOM 1454 C C . THR A 1 182 ? 12.199 1.698 -42.491 1.00 91.00 182 THR A C 1
ATOM 1456 O O . THR A 1 182 ? 12.137 0.853 -41.596 1.00 91.00 182 THR A O 1
ATOM 1459 N N . THR A 1 183 ? 11.802 1.420 -43.735 1.00 89.06 183 THR A N 1
ATOM 1460 C CA . THR A 1 183 ? 11.311 0.095 -44.144 1.00 89.06 183 THR A CA 1
ATOM 1461 C C . THR A 1 183 ? 12.401 -0.870 -44.601 1.00 89.06 183 THR A C 1
ATOM 1463 O O . THR A 1 183 ? 12.079 -1.983 -45.005 1.00 89.06 183 THR A O 1
ATOM 1466 N N . GLU A 1 184 ? 13.666 -0.459 -44.548 1.00 89.44 184 GLU A N 1
ATOM 1467 C CA . GLU A 1 184 ? 14.794 -1.258 -45.042 1.00 89.44 184 GLU A CA 1
ATOM 1468 C C . GLU A 1 184 ? 15.065 -2.480 -44.150 1.00 89.44 184 GLU A C 1
ATOM 1470 O O . GLU A 1 184 ? 15.383 -3.559 -44.646 1.00 89.44 184 GLU A O 1
ATOM 1475 N N . CYS A 1 185 ? 14.869 -2.329 -42.835 1.00 91.19 185 CYS A N 1
ATOM 1476 C CA . CYS A 1 185 ? 15.273 -3.314 -41.832 1.00 91.19 185 CYS A CA 1
ATOM 1477 C C . CYS A 1 185 ? 14.050 -3.878 -41.083 1.00 91.19 185 CYS A C 1
ATOM 1479 O O . CYS A 1 185 ? 13.536 -3.235 -40.159 1.00 91.19 185 CYS A O 1
ATOM 1481 N N . PRO A 1 186 ? 13.538 -5.072 -41.435 1.00 91.12 186 PRO A N 1
ATOM 1482 C CA . PRO A 1 186 ? 12.388 -5.665 -40.751 1.00 91.12 186 PRO A CA 1
ATOM 1483 C C . PRO A 1 186 ? 12.678 -6.021 -39.283 1.00 91.12 186 PRO A C 1
ATOM 1485 O O . PRO A 1 186 ? 11.772 -5.985 -38.450 1.00 91.12 186 PRO A O 1
ATOM 1488 N N . GLU A 1 187 ? 13.926 -6.325 -38.923 1.00 89.19 187 GLU A N 1
ATOM 1489 C CA . GLU A 1 187 ? 14.355 -6.574 -37.541 1.00 89.19 187 GLU A CA 1
ATOM 1490 C C . GLU A 1 187 ? 14.130 -5.362 -36.630 1.00 89.19 187 GLU A C 1
ATOM 1492 O O . GLU A 1 187 ? 13.742 -5.522 -35.471 1.00 89.19 187 GLU A O 1
ATOM 1497 N N . ALA A 1 188 ? 14.280 -4.151 -37.171 1.00 90.56 188 ALA A N 1
ATOM 1498 C CA . ALA A 1 188 ? 14.007 -2.910 -36.461 1.00 90.56 188 ALA A CA 1
ATOM 1499 C C . ALA A 1 188 ? 12.504 -2.764 -36.157 1.00 90.56 188 ALA A C 1
ATOM 1501 O O . ALA A 1 188 ? 12.125 -2.306 -35.078 1.00 90.56 188 ALA A O 1
ATOM 1502 N N . MET A 1 189 ? 11.629 -3.192 -37.074 1.00 91.31 189 MET A N 1
ATOM 1503 C CA . MET A 1 189 ? 10.175 -3.149 -36.869 1.00 91.31 189 MET A CA 1
ATOM 1504 C C . MET A 1 189 ? 9.747 -4.079 -35.731 1.00 91.31 189 MET A C 1
ATOM 1506 O O . MET A 1 189 ? 8.989 -3.676 -34.848 1.00 91.31 189 MET A O 1
ATOM 1510 N N . TRP A 1 190 ? 10.279 -5.305 -35.713 1.00 92.12 190 TRP A N 1
ATOM 1511 C CA . TRP A 1 190 ? 10.030 -6.257 -34.629 1.00 92.12 190 TRP A CA 1
ATOM 1512 C C . TRP A 1 190 ? 10.558 -5.749 -33.285 1.00 92.12 190 TRP A C 1
ATOM 1514 O O . TRP A 1 190 ? 9.863 -5.875 -32.274 1.00 92.12 190 TRP A O 1
ATOM 1524 N N . LEU A 1 191 ? 11.743 -5.127 -33.272 1.00 92.88 191 LEU A N 1
ATOM 1525 C CA . LEU A 1 191 ? 12.309 -4.503 -32.075 1.00 92.88 191 LEU A CA 1
ATOM 1526 C C . LEU A 1 191 ? 11.390 -3.404 -31.524 1.00 92.88 191 LEU A C 1
ATOM 1528 O O . LEU A 1 191 ? 11.122 -3.385 -30.322 1.00 92.88 191 LEU A O 1
ATOM 1532 N N . MET A 1 192 ? 10.834 -2.557 -32.396 1.00 91.25 192 MET A N 1
ATOM 1533 C CA . MET A 1 192 ? 9.861 -1.525 -32.019 1.00 91.25 192 MET A CA 1
ATOM 1534 C C . MET A 1 192 ? 8.607 -2.142 -31.379 1.00 91.25 192 MET A C 1
ATOM 1536 O O . MET A 1 192 ? 8.190 -1.738 -30.291 1.00 91.25 192 MET A O 1
ATOM 1540 N N . CYS A 1 193 ? 8.013 -3.158 -32.013 1.00 92.69 193 CYS A N 1
ATOM 1541 C CA . CYS A 1 193 ? 6.814 -3.815 -31.488 1.00 92.69 193 CYS A CA 1
ATOM 1542 C C . CYS A 1 193 ? 7.043 -4.396 -30.087 1.00 92.69 193 CYS A C 1
ATOM 1544 O O . CYS A 1 193 ? 6.228 -4.181 -29.189 1.00 92.69 193 CYS A O 1
ATOM 1546 N N . ILE A 1 194 ? 8.168 -5.085 -29.879 1.00 93.56 194 ILE A N 1
ATOM 1547 C CA . ILE A 1 194 ? 8.533 -5.639 -28.569 1.00 93.56 194 ILE A CA 1
ATOM 1548 C C . ILE A 1 194 ? 8.732 -4.512 -27.550 1.00 93.56 194 ILE A C 1
ATOM 1550 O O . ILE A 1 194 ? 8.226 -4.603 -26.432 1.00 93.56 194 ILE A O 1
ATOM 1554 N N . GLN A 1 195 ? 9.409 -3.431 -27.935 1.00 93.81 195 GLN A N 1
ATOM 1555 C CA . GLN A 1 195 ? 9.649 -2.281 -27.067 1.00 93.81 195 GLN A CA 1
ATOM 1556 C C . GLN A 1 195 ? 8.353 -1.592 -26.622 1.00 93.81 195 GLN A C 1
ATOM 1558 O O . GLN A 1 195 ? 8.221 -1.245 -25.449 1.00 93.81 195 GLN A O 1
ATOM 1563 N N . SER A 1 196 ? 7.368 -1.460 -27.512 1.00 91.88 196 SER A N 1
ATOM 1564 C CA . SER A 1 196 ? 6.047 -0.913 -27.170 1.00 91.88 196 SER A CA 1
ATOM 1565 C C . SER A 1 196 ? 5.267 -1.815 -26.208 1.00 91.88 196 SER A C 1
ATOM 1567 O O . SER A 1 196 ? 4.653 -1.331 -25.255 1.00 91.88 196 SER A O 1
ATOM 1569 N N . ILE A 1 197 ? 5.318 -3.136 -26.404 1.00 92.19 197 ILE A N 1
ATOM 1570 C CA . ILE A 1 197 ? 4.674 -4.097 -25.494 1.00 92.19 197 ILE A CA 1
ATOM 1571 C C . ILE A 1 197 ? 5.335 -4.046 -24.110 1.00 92.19 197 ILE A C 1
ATOM 1573 O O . ILE A 1 197 ? 4.648 -3.960 -23.098 1.00 92.19 197 ILE A O 1
ATOM 1577 N N . VAL A 1 198 ? 6.667 -4.041 -24.037 1.00 90.56 198 VAL A N 1
ATOM 1578 C CA . VAL A 1 198 ? 7.385 -3.958 -22.754 1.00 90.56 198 VAL A CA 1
ATOM 1579 C C . VAL A 1 198 ? 7.141 -2.613 -22.061 1.00 90.56 198 VAL A C 1
ATOM 1581 O O . VAL A 1 198 ? 6.898 -2.592 -20.857 1.00 90.56 198 VAL A O 1
ATOM 1584 N N . GLY A 1 199 ? 7.145 -1.502 -22.803 1.00 87.62 199 GLY A N 1
ATOM 1585 C CA . GLY A 1 199 ? 6.870 -0.168 -22.261 1.00 87.62 199 GLY A CA 1
ATOM 1586 C C . GLY A 1 199 ? 5.477 -0.061 -21.638 1.00 87.62 199 GLY A C 1
ATOM 1587 O O . GLY A 1 199 ? 5.341 0.403 -20.508 1.00 87.62 199 GLY A O 1
ATOM 1588 N N . THR A 1 200 ? 4.454 -0.572 -22.328 1.00 85.75 200 THR A N 1
ATOM 1589 C CA . THR A 1 200 ? 3.077 -0.600 -21.806 1.00 85.75 200 THR A CA 1
ATOM 1590 C C . THR A 1 200 ? 2.925 -1.526 -20.602 1.00 85.75 200 THR A C 1
ATOM 1592 O O . THR A 1 200 ? 2.251 -1.160 -19.643 1.00 85.75 200 THR A O 1
ATOM 1595 N N . LEU A 1 201 ? 3.596 -2.683 -20.585 1.00 84.88 201 LEU A N 1
ATOM 1596 C CA . LEU A 1 201 ? 3.603 -3.563 -19.414 1.00 84.88 201 LEU A CA 1
ATOM 1597 C C . LEU A 1 201 ? 4.227 -2.880 -18.192 1.00 84.88 201 LEU A C 1
ATOM 1599 O O . LEU A 1 201 ? 3.649 -2.959 -17.113 1.00 84.88 201 LEU A O 1
ATOM 1603 N N . ILE A 1 202 ? 5.361 -2.188 -18.340 1.00 83.81 202 ILE A N 1
ATOM 1604 C CA . ILE A 1 202 ? 6.000 -1.454 -17.232 1.00 83.81 202 ILE A CA 1
ATOM 1605 C C . ILE A 1 202 ? 5.079 -0.336 -16.719 1.00 83.81 202 ILE A C 1
ATOM 1607 O O . ILE A 1 202 ? 4.932 -0.186 -15.508 1.00 83.81 202 ILE A O 1
ATOM 1611 N N . GLN A 1 203 ? 4.419 0.398 -17.620 1.00 80.69 203 GLN A N 1
ATOM 1612 C CA . GLN A 1 203 ? 3.487 1.472 -17.263 1.00 80.69 203 GLN A CA 1
ATOM 1613 C C . GLN A 1 203 ? 2.269 0.951 -16.475 1.00 80.69 203 GLN A C 1
ATOM 1615 O O . GLN A 1 203 ? 1.941 1.487 -15.419 1.00 80.69 203 GLN A O 1
ATOM 1620 N N . LEU A 1 204 ? 1.652 -0.150 -16.919 1.00 72.62 204 LEU A N 1
ATOM 1621 C CA . LEU A 1 204 ? 0.472 -0.739 -16.266 1.00 72.62 204 LEU A CA 1
ATOM 1622 C C . LEU A 1 204 ? 0.731 -1.214 -14.829 1.00 72.62 204 LEU A C 1
ATOM 1624 O O . LEU A 1 204 ? -0.183 -1.208 -14.007 1.00 72.62 204 LEU A O 1
ATOM 1628 N N . HIS A 1 205 ? 1.964 -1.608 -14.502 1.00 67.69 205 HIS A N 1
ATOM 1629 C CA . HIS A 1 205 ? 2.319 -1.997 -13.133 1.00 67.69 205 HIS A CA 1
ATOM 1630 C C . HIS A 1 205 ? 2.326 -0.810 -12.155 1.00 67.69 205 HIS A C 1
ATOM 1632 O O . HIS A 1 205 ? 2.278 -1.025 -10.946 1.00 67.69 205 HIS A O 1
ATOM 1638 N N . ILE A 1 206 ? 2.396 0.427 -12.654 1.00 67.19 206 ILE A N 1
ATOM 1639 C CA . ILE A 1 206 ? 2.560 1.640 -11.841 1.00 67.19 206 ILE A CA 1
ATOM 1640 C C . ILE A 1 206 ? 1.217 2.333 -11.593 1.00 67.19 206 ILE A C 1
ATOM 1642 O O . ILE A 1 206 ? 0.996 2.848 -10.500 1.00 67.19 206 ILE A O 1
ATOM 1646 N N . ASP A 1 207 ? 0.290 2.273 -12.550 1.00 60.31 207 ASP A N 1
ATOM 1647 C CA . ASP A 1 207 ? -0.982 3.014 -12.506 1.00 60.31 207 ASP A CA 1
ATOM 1648 C C . ASP A 1 207 ? -2.040 2.405 -11.555 1.00 60.31 207 ASP A C 1
ATOM 1650 O O . ASP A 1 207 ? -3.189 2.840 -11.517 1.00 60.31 207 ASP A O 1
ATOM 1654 N N . SER A 1 208 ? -1.675 1.399 -10.756 1.00 58.03 208 SER A N 1
ATOM 1655 C CA . SER A 1 208 ? -2.603 0.663 -9.887 1.00 58.03 208 SER A CA 1
ATOM 1656 C C . SER A 1 208 ? -2.756 1.248 -8.477 1.00 58.03 208 SER A C 1
ATOM 1658 O O . SER A 1 208 ? -2.848 0.475 -7.533 1.00 58.03 208 SER A O 1
ATOM 1660 N N . TYR A 1 209 ? -2.795 2.571 -8.284 1.00 58.38 209 TYR A N 1
ATOM 1661 C CA . TYR A 1 209 ? -3.079 3.151 -6.959 1.00 58.38 209 TYR A CA 1
ATOM 1662 C C . TYR A 1 209 ? -3.700 4.550 -7.047 1.00 58.38 209 TYR A C 1
ATOM 1664 O O . TYR A 1 209 ? -2.974 5.492 -7.340 1.00 58.38 209 TYR A O 1
ATOM 1672 N N . ASP A 1 210 ? -4.991 4.695 -6.710 1.00 43.91 210 ASP A N 1
ATOM 1673 C CA . ASP A 1 210 ? -5.436 5.743 -5.772 1.00 43.91 210 ASP A CA 1
ATOM 1674 C C . ASP A 1 210 ? -6.893 5.584 -5.273 1.00 43.91 210 ASP A C 1
ATOM 1676 O O . ASP A 1 210 ? -7.773 5.066 -5.964 1.00 43.91 210 ASP A O 1
ATOM 1680 N N . SER A 1 211 ? -7.111 6.187 -4.101 1.00 40.56 211 SER A N 1
ATOM 1681 C CA . SER A 1 211 ? -8.284 6.906 -3.586 1.00 40.56 211 SER A CA 1
ATOM 1682 C C . SER A 1 211 ? -9.123 6.302 -2.442 1.00 40.56 211 SER A C 1
ATOM 1684 O O . SER A 1 211 ? -9.810 5.283 -2.554 1.00 40.56 211 SER A O 1
ATOM 1686 N N . ASP A 1 212 ? -8.984 7.049 -1.341 1.00 49.53 212 ASP A N 1
ATOM 1687 C CA . ASP A 1 212 ? -9.613 7.191 -0.026 1.00 49.53 212 ASP A CA 1
ATOM 1688 C C . ASP A 1 212 ? -10.833 6.361 0.407 1.00 49.53 212 ASP A C 1
ATOM 1690 O O . ASP A 1 212 ? -11.784 6.077 -0.316 1.00 49.53 212 ASP A O 1
ATOM 1694 N N . ILE A 1 213 ? -10.817 6.060 1.710 1.00 40.28 213 ILE A N 1
ATOM 1695 C CA . ILE A 1 213 ? -11.836 5.312 2.446 1.00 40.28 213 ILE A CA 1
ATOM 1696 C C . ILE A 1 213 ? -12.883 6.271 3.024 1.00 40.28 213 ILE A C 1
ATOM 1698 O O . ILE A 1 213 ? -12.565 7.186 3.783 1.00 40.28 213 ILE A O 1
ATOM 1702 N N . PHE A 1 214 ? -14.154 5.987 2.743 1.00 42.31 214 PHE A N 1
ATOM 1703 C CA . PHE A 1 214 ? -15.304 6.720 3.260 1.00 42.31 214 PHE A CA 1
ATOM 1704 C C . PHE A 1 214 ? -15.923 6.014 4.477 1.00 42.31 214 PHE A C 1
ATOM 1706 O O . PHE A 1 214 ? -16.631 5.014 4.359 1.00 42.31 214 PHE A O 1
ATOM 1713 N N . LEU A 1 215 ? -15.677 6.564 5.668 1.00 57.00 215 LEU A N 1
ATOM 1714 C CA . LEU A 1 215 ? -16.499 6.351 6.862 1.00 57.00 215 LEU A CA 1
ATOM 1715 C C . LEU A 1 215 ? -17.241 7.661 7.135 1.00 57.00 215 LEU A C 1
ATOM 1717 O O . LEU A 1 215 ? -16.639 8.625 7.598 1.00 57.00 215 LEU A O 1
ATOM 1721 N N . LEU A 1 216 ? -18.537 7.702 6.820 1.00 62.62 216 LEU A N 1
ATOM 1722 C CA . LEU A 1 216 ? -19.313 8.947 6.800 1.00 62.62 216 LEU A CA 1
ATOM 1723 C C . LEU A 1 216 ? -19.449 9.619 8.182 1.00 62.62 216 LEU A C 1
ATOM 1725 O O . LEU A 1 216 ? -19.523 10.843 8.249 1.00 62.62 216 LEU A O 1
ATOM 1729 N N . TRP A 1 217 ? -19.442 8.852 9.283 1.00 72.44 217 TRP A N 1
ATOM 1730 C CA . TRP A 1 217 ? -19.347 9.395 10.647 1.00 72.44 217 TRP A CA 1
ATOM 1731 C C . TRP A 1 217 ? -18.828 8.376 11.686 1.00 72.44 217 TRP A C 1
ATOM 1733 O O . TRP A 1 217 ? -18.993 7.161 11.520 1.00 72.44 217 TRP A O 1
ATOM 1743 N N . PRO A 1 218 ? -18.252 8.855 12.809 1.00 80.88 218 PRO A N 1
ATOM 1744 C CA . PRO A 1 218 ? -17.927 8.044 13.984 1.00 80.88 218 PRO A CA 1
ATOM 1745 C C . PRO A 1 218 ? -19.122 7.251 14.534 1.00 80.88 218 PRO A C 1
ATOM 1747 O O . PRO A 1 218 ? -20.175 7.823 14.809 1.00 80.88 218 PRO A O 1
ATOM 1750 N N . THR A 1 219 ? -18.953 5.945 14.758 1.00 79.81 219 THR A N 1
ATOM 1751 C CA . THR A 1 219 ? -19.997 5.066 15.316 1.00 79.81 219 THR A CA 1
ATOM 1752 C C . THR A 1 219 ? -19.515 4.387 16.598 1.00 79.81 219 THR A C 1
ATOM 1754 O O . THR A 1 219 ? -18.377 3.928 16.673 1.00 79.81 219 THR A O 1
ATOM 1757 N N . ILE A 1 220 ? -20.390 4.308 17.608 1.00 85.44 220 ILE A N 1
ATOM 1758 C CA . ILE A 1 220 ? -20.112 3.608 18.870 1.00 85.44 220 ILE A CA 1
ATOM 1759 C C . ILE A 1 220 ? -20.337 2.108 18.670 1.00 85.44 220 ILE A C 1
ATOM 1761 O O . ILE A 1 220 ? -21.425 1.681 18.286 1.00 85.44 220 ILE A O 1
ATOM 1765 N N . VAL A 1 221 ? -19.320 1.308 18.979 1.00 86.62 221 VAL A N 1
ATOM 1766 C CA . VAL A 1 221 ? -19.408 -0.156 18.983 1.00 86.62 221 VAL A CA 1
ATOM 1767 C C . VAL A 1 221 ? -19.801 -0.625 20.382 1.00 86.62 221 VAL A C 1
ATOM 1769 O O . VAL A 1 221 ? -19.177 -0.226 21.365 1.00 86.62 221 VAL A O 1
ATOM 1772 N N . VAL A 1 222 ? -20.822 -1.479 20.475 1.00 87.88 222 VAL A N 1
ATOM 1773 C CA . VAL A 1 222 ? -21.352 -1.985 21.749 1.00 87.88 222 VAL A CA 1
ATOM 1774 C C . VAL A 1 222 ? -21.208 -3.503 21.808 1.00 87.88 222 VAL A C 1
ATOM 1776 O O . VAL A 1 222 ? -21.704 -4.209 20.935 1.00 87.88 222 VAL A O 1
ATOM 1779 N N . HIS A 1 223 ? -20.561 -3.998 22.865 1.00 89.38 223 HIS A N 1
ATOM 1780 C CA . HIS A 1 223 ? -20.584 -5.410 23.254 1.00 89.38 223 HIS A CA 1
ATOM 1781 C C . HIS A 1 223 ? -21.563 -5.587 24.409 1.00 89.38 223 HIS A C 1
ATOM 1783 O O . HIS A 1 223 ? -21.404 -4.947 25.451 1.00 89.38 223 HIS A O 1
ATOM 1789 N N . ARG A 1 224 ? -22.575 -6.439 24.241 1.00 87.06 224 ARG A N 1
ATOM 1790 C CA . ARG A 1 224 ? -23.500 -6.766 25.328 1.00 87.06 224 ARG A CA 1
ATOM 1791 C C . ARG A 1 224 ? -22.853 -7.824 26.221 1.00 87.06 224 ARG A C 1
ATOM 1793 O O . ARG A 1 224 ? -22.399 -8.848 25.732 1.00 87.06 224 ARG A O 1
ATOM 1800 N N . ILE A 1 225 ? -22.816 -7.572 27.528 1.00 91.94 225 ILE A N 1
ATOM 1801 C CA . ILE A 1 225 ? -22.343 -8.548 28.514 1.00 91.94 225 ILE A CA 1
ATOM 1802 C C . ILE A 1 225 ? -23.544 -9.397 28.946 1.00 91.94 225 ILE A C 1
ATOM 1804 O O . ILE A 1 225 ? -24.333 -8.973 29.786 1.00 91.94 225 ILE A O 1
ATOM 1808 N N . ASP A 1 226 ? -23.702 -10.555 28.317 1.00 89.44 226 ASP A N 1
ATOM 1809 C CA . ASP A 1 226 ? -24.666 -11.607 28.652 1.00 89.44 226 ASP A CA 1
ATOM 1810 C C . ASP A 1 226 ? -23.958 -12.822 29.281 1.00 89.44 226 ASP A C 1
ATOM 1812 O O . ASP A 1 226 ? -22.759 -12.765 29.545 1.00 89.44 226 ASP A O 1
ATOM 1816 N N . GLN A 1 227 ? -24.700 -13.902 29.544 1.00 91.12 227 GLN A N 1
ATOM 1817 C CA . GLN A 1 227 ? -24.195 -15.125 30.186 1.00 91.12 227 GLN A CA 1
ATOM 1818 C C . GLN A 1 227 ? -23.065 -15.809 29.396 1.00 91.12 227 GLN A C 1
ATOM 1820 O O . GLN A 1 227 ? -22.210 -16.455 29.998 1.00 91.12 227 GLN A O 1
ATOM 1825 N N . ASP A 1 228 ? -23.033 -15.627 28.073 1.00 89.75 228 ASP A N 1
ATOM 1826 C CA . ASP A 1 228 ? -22.008 -16.183 27.182 1.00 89.75 228 ASP A CA 1
ATOM 1827 C C . ASP A 1 228 ? -20.754 -15.291 27.101 1.00 89.75 228 ASP A C 1
ATOM 1829 O O . ASP A 1 228 ? -19.702 -15.698 26.596 1.00 89.75 228 ASP A O 1
ATOM 1833 N N . SER A 1 229 ? -20.837 -14.055 27.599 1.00 89.94 229 SER A N 1
ATOM 1834 C CA . SER A 1 229 ? -19.725 -13.114 27.599 1.00 89.94 229 SER A CA 1
ATOM 1835 C C . SER A 1 229 ? -18.655 -13.518 28.621 1.00 89.94 229 SER A C 1
ATOM 1837 O O . SER A 1 229 ? -18.955 -13.693 29.804 1.00 89.94 229 SER A O 1
ATOM 1839 N N . PRO A 1 230 ? -17.358 -13.506 28.256 1.00 90.75 230 PRO A N 1
ATOM 1840 C CA . PRO A 1 230 ? -16.269 -13.762 29.206 1.00 90.75 230 PRO A CA 1
ATOM 1841 C C . PRO A 1 230 ? -16.162 -12.686 30.302 1.00 90.75 230 PRO A C 1
ATOM 1843 O O . PRO A 1 230 ? -15.409 -12.837 31.260 1.00 90.75 230 PRO A O 1
ATOM 1846 N N . LEU A 1 231 ? -16.899 -11.579 30.160 1.00 92.62 231 LEU A N 1
ATOM 1847 C CA . LEU A 1 231 ? -16.964 -10.488 31.129 1.00 92.62 231 LEU A CA 1
ATOM 1848 C C . LEU A 1 231 ? -18.191 -10.580 32.055 1.00 92.62 231 LEU A C 1
ATOM 1850 O O . LEU A 1 231 ? -18.404 -9.666 32.847 1.00 92.62 231 LEU A O 1
ATOM 1854 N N . TYR A 1 232 ? -18.996 -11.645 31.982 1.00 91.75 232 TYR A N 1
ATOM 1855 C CA . TYR A 1 232 ? -20.254 -11.767 32.732 1.00 91.75 232 TYR A CA 1
ATOM 1856 C C . TYR A 1 232 ? -20.078 -11.688 34.259 1.00 91.75 232 TYR A C 1
ATOM 1858 O O . TYR A 1 232 ? -20.824 -10.989 34.949 1.00 91.75 232 TYR A O 1
ATOM 1866 N N . ASP A 1 233 ? -19.018 -12.315 34.777 1.00 91.69 233 ASP A N 1
ATOM 1867 C CA . ASP A 1 233 ? -18.657 -12.317 36.203 1.00 91.69 233 ASP A CA 1
ATOM 1868 C C . ASP A 1 233 ? -17.731 -11.145 36.615 1.00 91.69 233 ASP A C 1
ATOM 1870 O O . ASP A 1 233 ? -17.219 -11.105 37.747 1.00 91.69 233 ASP A O 1
ATOM 1874 N N . MET A 1 234 ? -17.491 -10.183 35.714 1.00 91.06 234 MET A N 1
ATOM 1875 C CA . MET A 1 234 ? -16.616 -9.027 35.939 1.00 91.06 234 MET A CA 1
ATOM 1876 C C . MET A 1 234 ? -17.368 -7.896 36.650 1.00 91.06 234 MET A C 1
ATOM 1878 O O . MET A 1 234 ? -18.394 -7.435 36.164 1.00 91.06 234 MET A O 1
ATOM 1882 N N . CYS A 1 235 ? -16.832 -7.403 37.769 1.00 92.25 235 CYS A N 1
ATOM 1883 C CA . CYS A 1 235 ? -17.348 -6.226 38.482 1.00 92.25 235 CYS A CA 1
ATOM 1884 C C . CYS A 1 235 ? -16.331 -5.073 38.472 1.00 92.25 235 CYS A C 1
ATOM 1886 O O . CYS A 1 235 ? -15.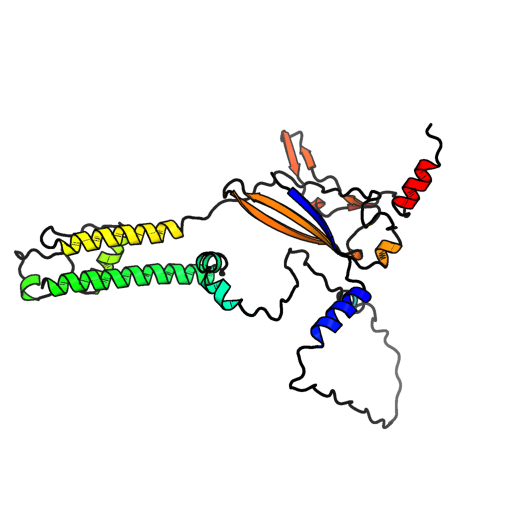149 -5.283 38.177 1.00 92.25 235 CYS A O 1
ATOM 1888 N N . ALA A 1 236 ? -16.753 -3.866 38.866 1.00 91.44 236 ALA A N 1
ATOM 1889 C CA . ALA A 1 236 ? -15.901 -2.671 38.845 1.00 91.44 236 ALA A CA 1
ATOM 1890 C C . ALA A 1 236 ? -14.602 -2.841 39.658 1.00 91.44 236 ALA A C 1
ATOM 1892 O O . ALA A 1 236 ? -13.538 -2.372 39.259 1.00 91.44 236 ALA A O 1
ATOM 1893 N N . LYS A 1 237 ? -14.664 -3.566 40.785 1.00 91.12 237 LYS A N 1
ATOM 1894 C CA . LYS A 1 237 ? -13.486 -3.881 41.610 1.00 91.12 237 LYS A CA 1
ATOM 1895 C C . LYS A 1 237 ? -12.543 -4.866 40.913 1.00 91.12 237 LYS A C 1
ATOM 1897 O O . LYS A 1 237 ? -11.332 -4.652 40.933 1.00 91.12 237 LYS A O 1
ATOM 1902 N N . LYS A 1 238 ? -13.085 -5.930 40.306 1.00 89.38 238 LYS A N 1
ATOM 1903 C CA . LYS A 1 238 ? -12.296 -6.950 39.592 1.00 89.38 238 LYS A CA 1
ATOM 1904 C C . LYS A 1 238 ? -11.591 -6.356 38.375 1.00 89.38 238 LYS A C 1
ATOM 1906 O O . LYS A 1 238 ? -10.434 -6.688 38.142 1.00 89.38 238 LYS A O 1
ATOM 1911 N N . LEU A 1 239 ? -12.222 -5.409 37.677 1.00 90.06 239 LEU A N 1
ATOM 1912 C CA . LEU A 1 239 ? -11.636 -4.718 36.523 1.00 90.06 239 LEU A CA 1
ATOM 1913 C C . LEU A 1 239 ? -10.263 -4.084 36.831 1.00 90.06 239 LEU A C 1
ATOM 1915 O O . LEU A 1 239 ? -9.386 -4.058 35.971 1.00 90.06 239 LEU A O 1
ATOM 1919 N N . LEU A 1 240 ? -10.048 -3.610 38.065 1.00 86.81 240 LEU A N 1
ATOM 1920 C CA . LEU A 1 240 ? -8.789 -2.980 38.485 1.00 86.81 240 LEU A CA 1
ATOM 1921 C C . LEU A 1 240 ? -7.652 -3.985 38.725 1.00 86.81 240 LEU A C 1
ATOM 1923 O O . LEU A 1 240 ? -6.477 -3.645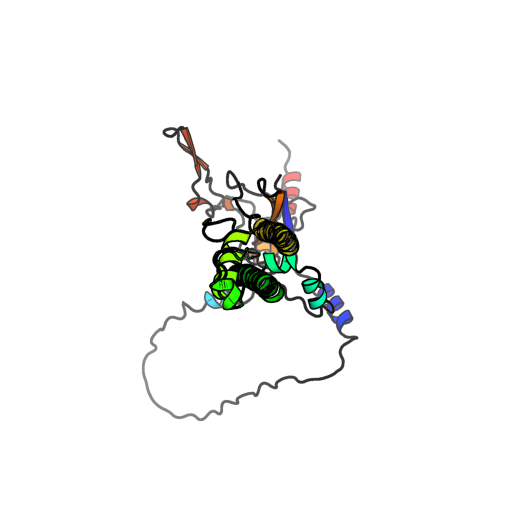 38.564 1.00 86.81 240 LEU A O 1
ATOM 1927 N N . THR A 1 241 ? -7.983 -5.208 39.141 1.00 85.81 241 THR A N 1
ATOM 1928 C CA . THR A 1 241 ? -7.004 -6.242 39.511 1.00 85.81 241 THR A CA 1
ATOM 1929 C C . THR A 1 241 ? -6.747 -7.238 38.391 1.00 85.81 241 THR A C 1
ATOM 1931 O O . THR A 1 241 ? -5.637 -7.763 38.283 1.00 85.81 241 THR A O 1
ATOM 1934 N N . GLU A 1 242 ? -7.758 -7.482 37.563 1.00 85.88 242 GLU A N 1
ATOM 1935 C CA . GLU A 1 242 ? -7.714 -8.466 36.494 1.00 85.88 242 GLU A CA 1
ATOM 1936 C C . GLU A 1 242 ? -6.721 -8.094 35.391 1.00 85.88 242 GLU A C 1
ATOM 1938 O O . GLU A 1 242 ? -6.371 -6.928 35.145 1.00 85.88 242 GLU A O 1
ATOM 1943 N N . LYS A 1 243 ? -6.226 -9.135 34.728 1.00 87.00 243 LYS A N 1
ATOM 1944 C CA . LYS A 1 243 ? -5.285 -9.021 33.617 1.00 87.00 243 LYS A CA 1
ATOM 1945 C C . LYS A 1 243 ? -5.943 -9.633 32.396 1.00 87.00 243 LYS A C 1
ATOM 1947 O O . LYS A 1 243 ? -6.031 -10.843 32.298 1.00 87.00 243 LYS A O 1
ATOM 1952 N N . PHE A 1 244 ? -6.379 -8.797 31.469 1.00 89.00 244 PHE A N 1
ATOM 1953 C CA . PHE A 1 244 ? -6.885 -9.209 30.162 1.00 89.00 244 PHE A CA 1
ATOM 1954 C C . PHE A 1 244 ? -6.638 -8.094 29.149 1.00 89.00 244 PHE A C 1
ATOM 1956 O O . PHE A 1 244 ? -6.269 -6.985 29.530 1.00 89.00 244 PHE A O 1
ATOM 1963 N N . GLU A 1 245 ? -6.817 -8.375 27.866 1.00 90.12 245 GLU A N 1
ATOM 1964 C CA . GLU A 1 245 ? -6.706 -7.387 26.793 1.00 90.12 245 GLU A CA 1
ATOM 1965 C C . GLU A 1 245 ? -7.914 -7.547 25.862 1.00 90.12 245 GLU A C 1
ATOM 1967 O O . GLU A 1 245 ? -8.199 -8.645 25.380 1.00 90.12 245 GLU A O 1
ATOM 1972 N N . ILE A 1 246 ? -8.656 -6.464 25.621 1.00 90.81 246 ILE A N 1
ATOM 1973 C CA . ILE A 1 246 ? -9.730 -6.457 24.617 1.00 90.81 246 ILE A CA 1
ATOM 1974 C C . ILE A 1 246 ? -9.131 -5.979 23.304 1.00 90.81 246 ILE A C 1
ATOM 1976 O O . ILE A 1 246 ? -8.684 -4.838 23.214 1.00 90.81 246 ILE A O 1
ATOM 1980 N N . ILE A 1 247 ? -9.139 -6.831 22.284 1.00 91.00 247 ILE A N 1
ATOM 1981 C CA . ILE A 1 247 ? -8.670 -6.490 20.943 1.00 91.00 247 ILE A CA 1
ATOM 1982 C C . ILE A 1 247 ? -9.891 -6.140 20.091 1.00 91.00 247 ILE A C 1
ATOM 1984 O O . ILE A 1 247 ? -10.778 -6.969 19.869 1.00 91.00 247 ILE A O 1
ATOM 1988 N N . ALA A 1 248 ? -9.925 -4.904 19.603 1.00 88.38 248 ALA A N 1
ATOM 1989 C CA . ALA A 1 248 ? -10.929 -4.428 18.667 1.00 88.38 248 ALA A CA 1
ATOM 1990 C C . ALA A 1 248 ? -10.377 -4.483 17.242 1.00 88.38 248 ALA A C 1
ATOM 1992 O O . ALA A 1 248 ? -9.304 -3.944 16.960 1.00 88.38 248 ALA A O 1
ATOM 1993 N N . ILE A 1 249 ? -11.115 -5.150 16.355 1.00 86.62 249 ILE A N 1
ATOM 1994 C CA . ILE A 1 249 ? -10.750 -5.340 14.954 1.00 86.62 249 ILE A CA 1
ATOM 1995 C C . ILE A 1 249 ? -11.899 -4.831 14.086 1.00 86.62 249 ILE A C 1
ATOM 1997 O O . ILE A 1 249 ? -13.029 -5.317 14.172 1.00 86.62 249 ILE A O 1
ATOM 2001 N N . LEU A 1 250 ? -11.598 -3.857 13.236 1.00 83.75 250 LEU A N 1
ATOM 2002 C CA . LEU A 1 250 ? -12.492 -3.362 12.199 1.00 83.75 250 LEU A CA 1
ATOM 2003 C C . LEU A 1 250 ? -12.014 -3.915 10.857 1.00 83.75 250 LEU A C 1
ATOM 2005 O O . LEU A 1 250 ? -10.911 -3.596 10.419 1.00 83.75 250 LEU A O 1
ATOM 2009 N N . GLU A 1 251 ? -12.840 -4.737 10.216 1.00 81.94 251 GLU A N 1
ATOM 2010 C CA . GLU A 1 251 ? -12.614 -5.251 8.864 1.00 81.94 251 GLU A CA 1
ATOM 2011 C C . GLU A 1 251 ? -13.559 -4.522 7.904 1.00 81.94 251 GLU A C 1
ATOM 2013 O O . GLU A 1 251 ? -14.782 -4.533 8.077 1.00 81.94 251 GLU A O 1
ATOM 2018 N N . GLY A 1 252 ? -12.998 -3.868 6.892 1.00 74.88 252 GLY A N 1
ATOM 2019 C CA . GLY A 1 252 ? -13.758 -3.144 5.880 1.00 74.88 252 GLY A CA 1
ATOM 2020 C C . GLY A 1 252 ? -13.199 -3.407 4.493 1.00 74.88 252 GLY A C 1
ATOM 2021 O O . GLY A 1 252 ? -11.988 -3.448 4.305 1.00 74.88 252 GLY A O 1
ATOM 2022 N N . THR A 1 253 ? -14.081 -3.585 3.517 1.00 73.44 253 THR A N 1
ATOM 2023 C CA . THR A 1 253 ? -13.691 -3.564 2.106 1.00 73.44 253 THR A CA 1
ATOM 2024 C C . THR A 1 253 ? -13.767 -2.129 1.613 1.00 73.44 253 THR A C 1
ATOM 2026 O O . THR A 1 253 ? -14.815 -1.496 1.753 1.00 73.44 253 THR A O 1
ATOM 2029 N N . THR A 1 254 ? -12.673 -1.622 1.058 1.00 67.75 254 THR A N 1
ATOM 2030 C CA . THR A 1 254 ? -12.651 -0.307 0.417 1.00 67.75 254 THR A CA 1
ATOM 2031 C C . THR A 1 254 ? -13.473 -0.376 -0.870 1.00 67.75 254 THR A C 1
ATOM 2033 O O . THR A 1 254 ? -13.278 -1.281 -1.677 1.00 67.75 254 THR A O 1
ATOM 2036 N N . GLU A 1 255 ? -14.416 0.549 -1.055 1.00 60.41 255 GLU A N 1
ATOM 2037 C CA . GLU A 1 255 ? -15.349 0.537 -2.194 1.00 60.41 255 GLU A CA 1
ATOM 2038 C C . GLU A 1 255 ? -14.641 0.751 -3.540 1.00 60.41 255 GLU A C 1
ATOM 2040 O O . GLU A 1 255 ? -14.981 0.093 -4.518 1.00 60.41 255 GLU A O 1
ATOM 2045 N N . SER A 1 256 ? -13.614 1.605 -3.569 1.00 60.16 256 SER A N 1
ATOM 2046 C CA . SER A 1 256 ? -12.838 1.932 -4.770 1.00 60.16 256 SER A CA 1
ATOM 2047 C C . SER A 1 256 ? -11.943 0.783 -5.241 1.00 60.16 256 SER A C 1
ATOM 2049 O O . SER A 1 256 ? -11.884 0.495 -6.434 1.00 60.16 256 SER A O 1
ATOM 2051 N N . THR A 1 257 ? -11.258 0.102 -4.318 1.00 64.88 257 THR A N 1
ATOM 2052 C CA . THR A 1 257 ? -10.267 -0.933 -4.663 1.00 64.88 257 THR A CA 1
ATOM 2053 C C . THR A 1 257 ? -10.790 -2.362 -4.537 1.00 64.88 257 THR A C 1
ATOM 2055 O O . THR A 1 257 ? -10.131 -3.297 -4.987 1.00 64.88 257 THR A O 1
ATOM 2058 N N . GLY A 1 258 ? -11.932 -2.576 -3.875 1.00 66.12 258 GLY A N 1
ATOM 2059 C CA . GLY A 1 258 ? -12.424 -3.912 -3.525 1.00 66.12 258 GLY A CA 1
ATOM 2060 C C . GLY A 1 258 ? -11.509 -4.678 -2.555 1.00 66.12 258 GLY A C 1
ATOM 2061 O O . GLY A 1 258 ? -11.779 -5.840 -2.248 1.00 66.12 258 GLY A O 1
ATOM 2062 N N . GLN A 1 259 ? -10.437 -4.051 -2.055 1.00 71.12 259 GLN A N 1
ATOM 2063 C CA . GLN A 1 259 ? -9.475 -4.670 -1.147 1.00 71.12 259 GLN A CA 1
ATOM 2064 C C . GLN A 1 259 ? -9.978 -4.627 0.297 1.00 71.12 259 GLN A C 1
ATOM 2066 O O . GLN A 1 259 ? -10.569 -3.646 0.755 1.00 71.12 259 GLN A O 1
ATOM 2071 N N . THR A 1 260 ? -9.721 -5.699 1.043 1.00 74.88 260 THR A N 1
ATOM 2072 C CA . THR A 1 260 ? -10.065 -5.794 2.464 1.00 74.88 260 THR A CA 1
ATOM 2073 C C . THR A 1 260 ? -8.974 -5.161 3.322 1.00 74.88 260 THR A C 1
ATOM 2075 O O . THR A 1 260 ? -7.863 -5.682 3.395 1.00 74.88 260 THR A O 1
ATOM 2078 N N . THR A 1 261 ? -9.305 -4.077 4.016 1.00 78.62 261 THR A N 1
ATOM 2079 C CA . THR A 1 261 ? -8.445 -3.418 5.003 1.00 78.62 261 THR A CA 1
ATOM 2080 C C . THR A 1 261 ? -8.874 -3.801 6.418 1.00 78.62 261 THR A C 1
ATOM 2082 O O . THR A 1 261 ? -10.062 -3.968 6.707 1.00 78.62 261 THR A O 1
ATOM 2085 N N . GLN A 1 262 ? -7.902 -3.925 7.323 1.00 81.75 262 GLN A N 1
ATOM 2086 C CA . GLN A 1 262 ? -8.144 -4.256 8.723 1.00 81.75 262 GLN A CA 1
ATOM 2087 C C . GLN A 1 262 ? -7.477 -3.228 9.640 1.00 81.75 262 GLN A C 1
ATOM 2089 O O . GLN A 1 262 ? -6.254 -3.104 9.655 1.00 81.75 262 GLN A O 1
ATOM 2094 N N . ALA A 1 263 ? -8.271 -2.528 10.446 1.00 84.00 263 ALA A N 1
ATOM 2095 C CA . ALA A 1 263 ? -7.777 -1.665 11.515 1.00 84.00 263 ALA A CA 1
ATOM 2096 C C . ALA A 1 263 ? -7.879 -2.395 12.859 1.00 84.00 263 ALA A C 1
ATOM 2098 O O . ALA A 1 263 ? -8.870 -3.073 13.138 1.00 84.00 263 ALA A O 1
ATOM 2099 N N . LYS A 1 264 ? -6.848 -2.276 13.699 1.00 88.56 264 LYS A N 1
ATOM 2100 C CA . LYS A 1 264 ? -6.772 -2.948 15.004 1.00 88.56 264 LYS A CA 1
ATOM 2101 C C . LYS A 1 264 ? -6.419 -1.955 16.094 1.00 88.56 264 LYS A C 1
ATOM 2103 O O . LYS A 1 264 ? -5.624 -1.048 15.874 1.00 88.56 264 LYS A O 1
ATOM 2108 N N . THR A 1 265 ? -6.949 -2.170 17.287 1.00 91.50 265 THR A N 1
ATOM 2109 C CA . THR A 1 265 ? -6.484 -1.508 18.507 1.00 91.50 265 THR A CA 1
ATOM 2110 C C . THR A 1 265 ? -6.771 -2.403 19.708 1.00 91.50 265 THR A C 1
ATOM 2112 O O . THR A 1 265 ? -7.563 -3.343 19.613 1.00 91.50 265 THR A O 1
ATOM 2115 N N . SER A 1 266 ? -6.125 -2.143 20.838 1.00 92.25 266 SER A N 1
ATOM 2116 C CA . SER A 1 266 ? -6.318 -2.914 22.067 1.00 92.25 266 SER A CA 1
ATOM 2117 C C . SER A 1 266 ? -6.708 -2.017 23.231 1.00 92.25 266 SER A C 1
ATOM 2119 O O . SER A 1 266 ? -6.354 -0.839 23.257 1.00 92.25 266 SER A O 1
ATOM 2121 N N . TYR A 1 267 ? -7.424 -2.567 24.208 1.00 92.12 267 TYR A N 1
ATOM 2122 C CA . TYR A 1 267 ? -7.765 -1.913 25.466 1.00 92.12 267 TYR A CA 1
ATOM 2123 C C . TYR A 1 267 ? -7.342 -2.791 26.639 1.00 92.12 267 TYR A C 1
ATOM 2125 O O . TYR A 1 267 ? -7.802 -3.924 26.795 1.00 92.12 267 TYR A O 1
ATOM 2133 N N . LEU A 1 268 ? -6.458 -2.249 27.473 1.00 91.38 268 LEU A N 1
ATOM 2134 C CA . LEU A 1 268 ? -6.104 -2.831 28.761 1.00 91.38 268 LEU A CA 1
ATOM 2135 C C . LEU A 1 268 ? -7.196 -2.529 29.799 1.00 91.38 268 LEU A C 1
ATOM 2137 O O . LEU A 1 268 ? -7.898 -1.528 29.664 1.00 91.38 268 LEU A O 1
ATOM 2141 N N . PRO A 1 269 ? -7.289 -3.292 30.903 1.00 91.12 269 PRO A N 1
ATOM 2142 C CA . PRO A 1 269 ? -8.342 -3.108 31.901 1.00 91.12 269 PRO A CA 1
ATOM 2143 C C . PRO A 1 269 ? -8.279 -1.722 32.556 1.00 91.12 269 PRO A C 1
ATOM 2145 O O . PRO A 1 269 ? -9.301 -1.122 32.851 1.00 91.12 269 PRO A O 1
ATOM 2148 N N . SER A 1 270 ? -7.071 -1.160 32.690 1.00 88.38 270 SER A N 1
ATOM 2149 C CA . SER A 1 270 ? -6.836 0.200 33.193 1.00 88.38 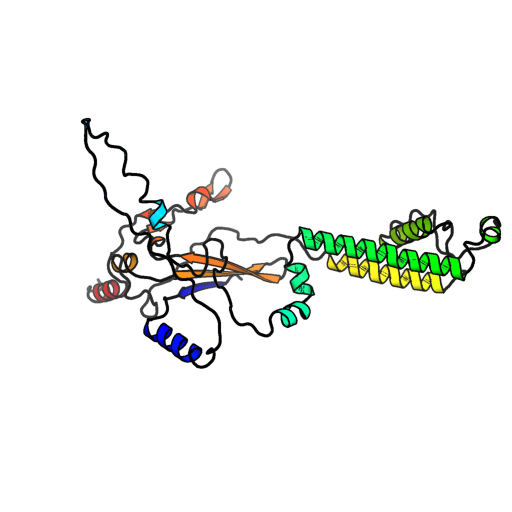270 SER A CA 1
ATOM 2150 C C . SER A 1 270 ? -7.256 1.319 32.234 1.00 88.38 270 SER A C 1
ATOM 2152 O O . SER A 1 270 ? -7.286 2.477 32.632 1.00 88.38 270 SER A O 1
ATOM 2154 N N . GLU A 1 271 ? -7.488 1.002 30.961 1.00 91.44 271 GLU A N 1
ATOM 2155 C CA . GLU A 1 271 ? -7.939 1.949 29.932 1.00 91.44 271 GLU A CA 1
ATOM 2156 C C . GLU A 1 271 ? -9.465 1.878 29.739 1.00 91.44 271 GLU A C 1
ATOM 2158 O O . GLU A 1 271 ? -10.024 2.674 28.988 1.00 91.44 271 GLU A O 1
ATOM 2163 N N . ILE A 1 272 ? -10.135 0.935 30.411 1.00 93.06 272 ILE A N 1
ATOM 2164 C CA . ILE A 1 272 ? -11.588 0.782 30.408 1.00 93.06 272 ILE A CA 1
ATOM 2165 C C . ILE A 1 272 ? -12.147 1.582 31.583 1.00 93.06 272 ILE A C 1
ATOM 2167 O O . ILE A 1 272 ? -11.850 1.309 32.746 1.00 93.06 272 ILE A O 1
ATOM 2171 N N . LEU A 1 273 ? -12.976 2.575 31.272 1.00 94.31 273 LEU A N 1
ATOM 2172 C CA . LEU A 1 273 ? -13.614 3.425 32.269 1.00 94.31 273 LEU A CA 1
ATOM 2173 C C . LEU A 1 273 ? -14.992 2.855 32.627 1.00 94.31 273 LEU A C 1
ATOM 2175 O O . LEU A 1 273 ? -15.930 2.935 31.835 1.00 94.31 273 LEU A O 1
ATOM 2179 N N . TRP A 1 274 ? -15.122 2.273 33.822 1.00 94.19 274 TRP A N 1
ATOM 2180 C CA . TRP A 1 274 ? -16.420 1.813 34.330 1.00 94.19 274 TRP A CA 1
ATOM 2181 C C . TRP A 1 274 ? -17.351 3.003 34.589 1.00 94.19 274 TRP A C 1
ATOM 2183 O O . TRP A 1 274 ? -16.903 4.040 35.081 1.00 94.19 274 TRP A O 1
ATOM 2193 N N . GLY A 1 275 ? -18.639 2.861 34.270 1.00 94.38 275 GLY A N 1
ATOM 2194 C CA . GLY A 1 275 ? -19.647 3.899 34.511 1.00 94.38 275 GLY A CA 1
ATOM 2195 C C . GLY A 1 275 ? -19.412 5.200 33.742 1.00 94.38 275 GLY A C 1
ATOM 2196 O O . GLY A 1 275 ? -19.712 6.280 34.240 1.00 94.38 275 GLY A O 1
ATOM 2197 N N . HIS A 1 276 ? -18.829 5.118 32.547 1.00 95.38 276 HIS A N 1
ATOM 2198 C CA . HIS A 1 276 ? -18.648 6.265 31.661 1.00 95.38 276 HIS A CA 1
ATOM 2199 C C . HIS A 1 276 ? -19.427 6.075 30.358 1.00 95.38 276 HIS A C 1
ATOM 2201 O O . HIS A 1 276 ? -19.636 4.955 29.890 1.00 95.38 276 HIS A O 1
ATOM 2207 N N . ARG A 1 277 ? -19.833 7.190 29.750 1.00 93.44 277 ARG A N 1
ATOM 2208 C CA . ARG A 1 277 ? -20.502 7.241 28.446 1.00 93.44 277 ARG A CA 1
ATOM 2209 C C . ARG A 1 277 ? -19.810 8.258 27.541 1.00 93.44 277 ARG A C 1
ATOM 2211 O O . ARG A 1 277 ? -19.425 9.324 28.011 1.00 93.44 277 ARG A O 1
ATOM 2218 N N . PHE A 1 278 ? -19.684 7.947 26.251 1.00 93.19 278 PHE A N 1
ATOM 2219 C CA . PHE A 1 278 ? -19.169 8.889 25.251 1.00 93.19 278 PHE A CA 1
ATOM 2220 C C . PHE A 1 278 ? -20.051 10.134 25.127 1.00 93.19 278 PHE A C 1
ATOM 2222 O O . PHE A 1 278 ? -21.283 10.041 25.151 1.00 93.19 278 PHE A O 1
ATOM 2229 N N . GLU A 1 279 ? -19.413 11.291 24.980 1.00 91.75 279 GLU A N 1
ATOM 2230 C CA . GLU A 1 279 ? -20.109 12.550 24.741 1.00 91.75 279 GLU A CA 1
ATOM 2231 C C . GLU A 1 279 ? -20.693 12.597 23.310 1.00 91.75 279 GLU A C 1
ATOM 2233 O O . GLU A 1 279 ? -20.045 12.137 22.366 1.00 91.75 279 GLU A O 1
ATOM 2238 N N . PRO A 1 280 ? -21.921 13.116 23.103 1.00 87.25 280 PRO A N 1
ATOM 2239 C CA . PRO A 1 280 ? -22.490 13.247 21.764 1.00 87.25 280 PRO A CA 1
ATOM 2240 C C . PRO A 1 280 ? -21.680 14.213 20.884 1.00 87.25 280 PRO A C 1
ATOM 2242 O O . PRO A 1 280 ? -21.605 15.408 21.167 1.00 87.25 280 PRO A O 1
ATOM 2245 N N . LEU A 1 281 ? -21.126 13.694 19.786 1.00 87.44 281 LEU A N 1
ATOM 2246 C CA . LEU A 1 281 ? -20.259 14.439 18.858 1.00 87.44 281 LEU A CA 1
ATOM 2247 C C . LEU A 1 281 ? -20.987 15.046 17.646 1.00 87.44 281 LEU A C 1
ATOM 2249 O O . LEU A 1 281 ? -20.460 15.950 17.004 1.00 87.44 281 LEU A O 1
ATOM 2253 N N . VAL A 1 282 ? -22.186 14.554 17.311 1.00 87.25 282 VAL A N 1
ATOM 2254 C CA . VAL A 1 282 ? -22.964 15.033 16.156 1.00 87.25 282 VAL A CA 1
ATOM 2255 C C . VAL A 1 282 ? -23.972 16.076 16.618 1.00 87.25 282 VAL A C 1
ATOM 2257 O O . VAL A 1 282 ? -24.786 15.813 17.507 1.00 87.25 282 VAL A O 1
ATOM 2260 N N . ARG A 1 283 ? -23.957 17.249 15.988 1.00 86.31 283 ARG A N 1
ATOM 2261 C CA . ARG A 1 283 ? -24.931 18.322 16.213 1.00 86.31 283 ARG A CA 1
ATOM 2262 C C . ARG A 1 283 ? -25.530 18.757 14.885 1.00 86.31 283 ARG A C 1
ATOM 2264 O O . ARG A 1 283 ? -24.853 18.793 13.865 1.00 86.31 283 ARG A O 1
ATOM 2271 N N . TYR A 1 284 ? -26.816 19.087 14.890 1.00 88.00 284 TYR A N 1
ATOM 2272 C CA . TYR A 1 284 ? -27.468 19.642 13.709 1.00 88.00 284 TYR A CA 1
ATOM 2273 C C . TYR A 1 284 ? -27.395 21.167 13.749 1.00 88.00 284 TYR A C 1
ATOM 2275 O O . TYR A 1 284 ? -27.943 21.787 14.665 1.00 88.00 284 TYR A O 1
ATOM 2283 N N . ASN A 1 285 ? -26.734 21.767 12.762 1.00 91.00 285 ASN A N 1
ATOM 2284 C CA . ASN A 1 285 ? -26.674 23.211 12.605 1.00 91.00 285 ASN A CA 1
ATOM 2285 C C . ASN A 1 285 ? -27.851 23.667 11.732 1.00 91.00 285 ASN A C 1
ATOM 2287 O O . ASN A 1 285 ? -27.892 23.402 10.529 1.00 91.00 285 ASN A O 1
ATOM 2291 N N . ARG A 1 286 ? -28.825 24.342 12.355 1.00 91.31 286 ARG A N 1
ATOM 2292 C CA . ARG A 1 286 ? -30.037 24.813 11.667 1.00 91.31 286 ARG A CA 1
ATOM 2293 C C . ARG A 1 286 ? -29.750 25.923 10.658 1.00 91.31 286 ARG A C 1
ATOM 2295 O O . ARG A 1 286 ? -30.446 25.983 9.652 1.00 91.31 286 ARG A O 1
ATOM 2302 N N . ASP A 1 287 ? -28.7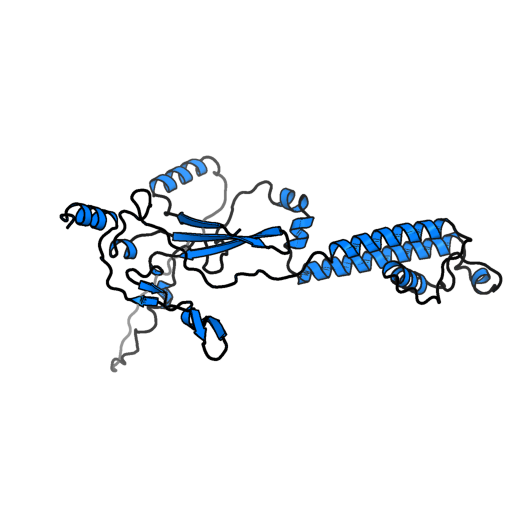28 26.739 10.897 1.00 93.31 287 ASP A N 1
ATOM 2303 C CA . ASP A 1 287 ? -28.402 27.891 10.051 1.00 93.31 287 ASP A CA 1
ATOM 2304 C C . ASP A 1 287 ? -27.736 27.456 8.742 1.00 93.31 287 ASP A C 1
ATOM 2306 O O . ASP A 1 287 ? -27.973 28.041 7.688 1.00 93.31 287 ASP A O 1
ATOM 2310 N N . LYS A 1 288 ? -26.931 26.389 8.796 1.00 91.06 288 LYS A N 1
ATOM 2311 C CA . LYS A 1 288 ? -26.257 25.805 7.624 1.00 91.06 288 LYS A CA 1
ATOM 2312 C C . LYS A 1 288 ? -27.011 24.637 6.991 1.00 91.06 288 LYS A C 1
ATOM 2314 O O . LYS A 1 288 ? -26.586 24.144 5.951 1.00 91.06 288 LYS A O 1
ATOM 2319 N N . VAL A 1 289 ? -28.107 24.189 7.611 1.00 90.94 289 VAL A N 1
ATOM 2320 C CA . VAL A 1 289 ? -28.886 23.011 7.186 1.00 90.94 289 VAL A CA 1
ATOM 2321 C C . VAL A 1 289 ? -27.968 21.789 7.008 1.00 90.94 289 VAL A C 1
ATOM 2323 O O . VAL A 1 289 ? -28.012 21.076 6.009 1.00 90.94 289 VAL A O 1
ATOM 2326 N N . SER A 1 290 ? -27.074 21.563 7.975 1.00 85.38 290 SER A N 1
ATOM 2327 C CA . SER A 1 290 ? -26.050 20.515 7.894 1.00 85.38 290 SER A CA 1
ATOM 2328 C C . SER A 1 290 ? -25.757 19.883 9.256 1.00 85.38 290 SER A C 1
ATOM 2330 O O . SER A 1 290 ? -25.864 20.535 10.297 1.00 85.38 290 SER A O 1
ATOM 2332 N N . TYR A 1 291 ? -25.342 18.614 9.257 1.00 85.25 291 TYR A N 1
ATOM 2333 C CA . TYR A 1 291 ? -24.801 17.956 10.448 1.00 85.25 291 TYR A CA 1
ATOM 2334 C C . TYR A 1 291 ? -23.326 18.320 10.613 1.00 85.25 291 TYR A C 1
ATOM 2336 O O . TYR A 1 291 ? -22.521 18.102 9.711 1.00 85.25 291 TYR A O 1
ATOM 2344 N N . GLU A 1 292 ? -22.979 18.878 11.765 1.00 87.00 292 GLU A N 1
ATOM 2345 C CA . GLU A 1 292 ? -21.605 19.174 12.155 1.00 87.00 292 GLU A CA 1
ATOM 2346 C C . GLU A 1 292 ? -21.131 18.100 13.143 1.00 87.00 292 GLU A C 1
ATOM 2348 O O . GLU A 1 292 ? -21.841 17.725 14.082 1.00 87.00 292 GLU A O 1
ATOM 2353 N N . VAL A 1 293 ? -19.934 17.576 12.894 1.00 88.44 293 VAL A N 1
ATOM 2354 C CA . VAL A 1 293 ? -19.308 16.499 13.666 1.00 88.44 293 VAL A CA 1
ATOM 2355 C C . VAL A 1 293 ? -18.094 17.090 14.375 1.00 88.44 293 VAL A C 1
ATOM 2357 O O . VAL A 1 293 ? -17.113 17.447 13.725 1.00 88.44 293 VAL A O 1
ATOM 2360 N N . ASP A 1 294 ? -18.155 17.213 15.700 1.00 88.19 294 ASP A N 1
ATOM 2361 C CA . ASP A 1 294 ? -17.051 17.753 16.497 1.00 88.19 294 ASP A CA 1
ATOM 2362 C C . ASP A 1 294 ? -16.098 16.633 16.943 1.00 88.19 294 ASP A C 1
ATOM 2364 O O . ASP A 1 294 ? -16.333 15.927 17.927 1.00 88.19 294 ASP A O 1
ATOM 2368 N N . TYR A 1 295 ? -14.996 16.470 16.208 1.00 87.19 295 TYR A N 1
ATOM 2369 C CA . TYR A 1 295 ? -13.968 15.474 16.521 1.00 87.19 295 TYR A CA 1
ATOM 2370 C C . TYR A 1 295 ? -13.143 15.810 17.771 1.00 87.19 295 TYR A C 1
ATOM 2372 O O . TYR A 1 295 ? -12.473 14.917 18.293 1.00 87.19 295 TYR A O 1
ATOM 2380 N N . ALA A 1 296 ? -13.207 17.035 18.307 1.00 89.38 296 ALA A N 1
ATOM 2381 C CA . ALA A 1 296 ? -12.558 17.346 19.582 1.00 89.38 296 ALA A CA 1
ATOM 2382 C C . ALA A 1 296 ? -13.210 16.581 20.747 1.00 89.38 296 ALA A C 1
ATOM 2384 O O . ALA A 1 296 ? -12.535 16.238 21.716 1.00 89.38 296 ALA A O 1
ATOM 2385 N N . LEU A 1 297 ? -14.499 16.248 20.621 1.00 88.94 297 LEU A N 1
ATOM 2386 C CA . LEU A 1 297 ? -15.254 15.464 21.602 1.00 88.94 297 LEU A CA 1
ATOM 2387 C C . LEU A 1 297 ? -15.102 13.947 21.411 1.00 88.94 297 LEU A C 1
ATOM 2389 O O . LEU A 1 297 ? -15.619 13.181 22.219 1.00 88.94 297 LEU A O 1
ATOM 2393 N N . PHE A 1 298 ? -14.386 13.484 20.378 1.00 89.06 298 PHE A N 1
ATOM 2394 C CA . PHE A 1 298 ? -14.337 12.063 20.004 1.00 89.06 298 PHE A CA 1
ATOM 2395 C C . PHE A 1 298 ? -13.835 11.149 21.135 1.00 89.06 298 PHE A C 1
ATOM 2397 O O . PHE A 1 298 ? -14.324 10.033 21.305 1.00 89.06 298 PHE A O 1
ATOM 2404 N N . HIS A 1 299 ? -12.873 11.622 21.929 1.00 91.50 299 HIS A N 1
ATOM 2405 C CA . HIS A 1 299 ? -12.335 10.878 23.071 1.00 91.50 299 HIS A CA 1
ATOM 2406 C C . HIS A 1 299 ? -12.979 11.260 24.412 1.00 91.50 299 HIS A C 1
ATOM 2408 O O . HIS A 1 299 ? -12.649 10.650 25.433 1.00 91.50 299 HIS A O 1
ATOM 2414 N N . ASN A 1 300 ? -13.879 12.247 24.436 1.00 92.88 300 ASN A N 1
ATOM 2415 C CA . ASN A 1 300 ? -14.485 12.723 25.672 1.00 92.88 300 ASN A CA 1
ATOM 2416 C C . ASN A 1 300 ? -15.529 11.735 26.191 1.00 92.88 300 ASN A C 1
ATOM 2418 O O . ASN A 1 300 ? -16.345 11.176 25.451 1.00 92.88 300 ASN A O 1
ATOM 2422 N N . THR A 1 301 ? -15.507 11.539 27.506 1.00 95.06 301 THR A N 1
ATOM 2423 C CA . THR A 1 301 ? -16.461 10.687 28.210 1.00 95.06 301 THR A CA 1
ATOM 2424 C C . THR A 1 301 ? -16.951 11.385 29.467 1.00 95.06 301 THR A C 1
ATOM 2426 O O . THR A 1 301 ? -16.198 12.099 30.128 1.00 95.06 301 THR A O 1
ATOM 2429 N N . ASN A 1 302 ? -18.214 11.149 29.802 1.00 94.44 302 ASN A N 1
ATOM 2430 C CA . ASN A 1 302 ? -18.876 11.686 30.980 1.00 94.44 302 ASN A CA 1
ATOM 2431 C C . ASN A 1 302 ? -19.225 10.547 31.940 1.00 94.44 302 ASN A C 1
ATOM 2433 O O . ASN A 1 302 ? -19.600 9.456 31.504 1.00 94.44 302 ASN A O 1
ATOM 2437 N N . GLN A 1 303 ? -19.109 10.807 33.241 1.00 94.88 303 GLN A N 1
ATOM 2438 C CA . GLN A 1 303 ? -19.488 9.850 34.281 1.00 94.88 303 GLN A CA 1
ATOM 2439 C C . GLN A 1 303 ? -21.007 9.715 34.362 1.00 94.88 303 GLN A C 1
ATOM 2441 O O . GLN A 1 303 ? -21.735 10.706 34.308 1.00 94.88 303 GLN A O 1
ATOM 2446 N N . VAL A 1 304 ? -21.472 8.478 34.498 1.00 95.12 304 VAL A N 1
ATOM 2447 C CA . VAL A 1 304 ? -22.883 8.118 34.627 1.00 95.12 304 VAL A CA 1
ATOM 2448 C C . VAL A 1 304 ? -23.025 7.172 35.807 1.00 95.12 304 VAL A C 1
ATOM 2450 O O . VAL A 1 304 ? -22.249 6.225 35.949 1.00 95.12 304 VAL A O 1
ATOM 2453 N N . ASP A 1 305 ? -24.036 7.413 36.636 1.00 93.75 305 ASP A N 1
ATOM 2454 C CA . ASP A 1 305 ? -24.337 6.528 37.754 1.00 93.75 305 ASP A CA 1
ATOM 2455 C C . ASP A 1 305 ? -24.673 5.123 37.232 1.00 93.75 305 ASP A C 1
ATOM 2457 O O . ASP A 1 305 ? -25.614 4.931 36.460 1.00 93.75 305 ASP A O 1
ATOM 2461 N N . THR A 1 306 ? -23.820 4.160 37.570 1.00 93.12 306 THR A N 1
ATOM 2462 C CA . THR A 1 306 ? -23.832 2.803 37.016 1.00 93.12 306 THR A CA 1
ATOM 2463 C C . THR A 1 306 ? -23.530 1.822 38.144 1.00 93.12 306 THR A C 1
ATOM 2465 O O . THR A 1 306 ? -22.589 2.061 38.909 1.00 93.12 306 THR A O 1
ATOM 2468 N N . PRO A 1 307 ? -24.267 0.701 38.255 1.00 93.62 307 PRO A N 1
ATOM 2469 C CA . PRO A 1 307 ? -24.000 -0.299 39.280 1.00 93.62 307 PRO A CA 1
ATOM 2470 C C . PRO A 1 307 ? -22.551 -0.801 39.212 1.00 93.62 307 PRO A C 1
ATOM 2472 O O . PRO A 1 307 ? -21.982 -0.974 38.134 1.00 93.62 307 PRO A O 1
ATOM 2475 N N . LEU A 1 308 ? -21.944 -1.026 40.380 1.00 93.06 308 LEU A N 1
ATOM 2476 C CA . LEU A 1 308 ? -20.555 -1.494 40.508 1.00 93.06 308 LEU A CA 1
ATOM 2477 C C . LEU A 1 308 ? -20.433 -3.029 40.554 1.00 93.06 308 LEU A C 1
ATOM 2479 O O . LEU A 1 308 ? -19.314 -3.554 40.563 1.00 93.06 308 LEU A O 1
ATOM 2483 N N . CYS A 1 309 ? -21.567 -3.731 40.625 1.00 92.81 309 CYS A N 1
ATOM 2484 C CA . CYS A 1 309 ? -21.662 -5.189 40.633 1.00 92.81 309 CYS A CA 1
ATOM 2485 C C . CYS A 1 309 ? -21.393 -5.794 39.246 1.00 92.81 309 CYS A C 1
ATOM 2487 O O . CYS A 1 309 ? -21.276 -5.075 38.250 1.00 92.81 309 CYS A O 1
ATOM 2489 N N . SER A 1 310 ? -21.237 -7.118 39.185 1.00 94.50 310 SER A N 1
ATOM 2490 C CA . SER A 1 310 ? -21.113 -7.818 37.901 1.00 94.50 310 SER A CA 1
ATOM 2491 C C . SER A 1 310 ? -22.448 -7.897 37.159 1.00 94.50 310 SER A C 1
ATOM 2493 O O . SER A 1 310 ? -23.514 -7.740 37.758 1.00 94.50 310 SER A O 1
ATOM 2495 N N . ALA A 1 311 ? -22.404 -8.171 35.851 1.00 92.56 311 ALA A N 1
ATOM 2496 C CA . ALA A 1 311 ? -23.617 -8.358 35.053 1.00 92.56 311 ALA A CA 1
ATOM 2497 C C . ALA A 1 311 ? -24.477 -9.511 35.596 1.00 92.56 311 ALA A C 1
ATOM 2499 O O . ALA A 1 311 ? -25.695 -9.375 35.672 1.00 92.56 311 ALA A O 1
ATOM 2500 N N . ARG A 1 312 ? -23.839 -10.588 36.068 1.00 92.62 312 ARG A N 1
ATOM 2501 C CA . ARG A 1 312 ? -24.505 -11.700 36.754 1.00 92.62 312 ARG A CA 1
ATOM 2502 C C . ARG A 1 312 ? -25.247 -11.277 38.017 1.00 92.62 312 ARG A C 1
ATOM 2504 O O . ARG A 1 312 ? -26.427 -11.567 38.164 1.00 92.62 312 ARG A O 1
ATOM 2511 N N . GLU A 1 313 ? -24.569 -10.570 38.920 1.00 93.00 313 GLU A N 1
ATOM 2512 C CA . GLU A 1 313 ? -25.174 -10.097 40.172 1.00 93.00 313 GLU A CA 1
ATOM 2513 C C . GLU A 1 313 ? -26.333 -9.130 39.899 1.00 93.00 313 GLU A C 1
ATOM 2515 O O . GLU A 1 313 ? -27.356 -9.165 40.586 1.00 93.00 313 GLU A O 1
ATOM 2520 N N . LEU A 1 314 ? -26.183 -8.275 38.883 1.00 91.38 314 LEU A N 1
ATOM 2521 C CA . LEU A 1 314 ? -27.230 -7.362 38.442 1.00 91.38 314 LEU A CA 1
ATOM 2522 C C . LEU A 1 314 ? -28.435 -8.121 37.870 1.00 91.38 314 LEU A C 1
ATOM 2524 O O . LEU A 1 314 ? -29.574 -7.768 38.177 1.00 91.38 314 LEU A O 1
ATOM 2528 N N . GLU A 1 315 ? -28.208 -9.162 37.069 1.00 90.88 315 GLU A N 1
ATOM 2529 C CA . GLU A 1 315 ? -29.270 -10.001 36.507 1.00 90.88 315 GLU A CA 1
ATOM 2530 C C . GLU A 1 315 ? -30.017 -10.769 37.606 1.00 90.88 315 GLU A C 1
ATOM 2532 O O . GLU A 1 315 ? -31.244 -10.694 37.666 1.00 90.88 315 GLU A O 1
ATOM 2537 N N . ASP A 1 316 ? -29.296 -11.394 38.540 1.00 90.12 316 ASP A N 1
ATOM 2538 C CA . ASP A 1 316 ? -29.863 -12.085 39.705 1.00 90.12 316 ASP A CA 1
ATOM 2539 C C . ASP A 1 316 ? -30.704 -11.144 40.580 1.00 90.12 316 ASP A C 1
ATOM 2541 O O . ASP A 1 316 ? -31.766 -11.519 41.085 1.00 90.12 316 ASP A O 1
ATOM 2545 N N . PHE A 1 317 ? -30.236 -9.909 40.782 1.00 88.81 317 PHE A N 1
ATOM 2546 C CA . PHE A 1 317 ? -30.983 -8.884 41.508 1.00 88.81 317 PHE A CA 1
ATOM 2547 C C . PHE A 1 317 ? -32.243 -8.460 40.747 1.00 88.81 317 PHE A C 1
ATOM 2549 O O . PHE A 1 317 ? -33.325 -8.393 41.330 1.00 88.81 317 PHE A O 1
ATOM 2556 N N . THR A 1 318 ? -32.127 -8.235 39.438 1.00 87.44 318 THR A N 1
ATOM 2557 C CA . THR A 1 318 ? -33.249 -7.815 38.587 1.00 87.44 318 THR A CA 1
ATOM 2558 C C . THR A 1 318 ? -34.323 -8.898 38.488 1.00 87.44 318 THR A C 1
ATOM 2560 O O . THR A 1 318 ? -35.509 -8.580 38.488 1.00 87.44 318 THR A O 1
ATOM 2563 N N . GLN A 1 319 ? -33.943 -10.179 38.469 1.00 86.38 319 GLN A N 1
ATOM 2564 C CA . GLN A 1 319 ? -34.888 -11.302 38.466 1.00 86.38 319 GLN A CA 1
ATOM 2565 C C . GLN A 1 319 ? -35.672 -11.439 39.781 1.00 86.38 319 GLN A C 1
ATOM 2567 O O . GLN A 1 319 ? -36.803 -11.921 39.767 1.00 86.38 319 GLN A O 1
ATOM 2572 N N . LYS A 1 320 ? -35.095 -11.014 40.913 1.00 85.06 320 LYS A N 1
ATOM 2573 C CA . LYS A 1 320 ? -35.747 -11.039 42.235 1.00 85.06 320 LYS A CA 1
ATOM 2574 C C . LYS A 1 320 ? -36.703 -9.868 42.463 1.00 85.06 320 LYS A C 1
ATOM 2576 O O . LYS A 1 320 ? -37.491 -9.917 43.407 1.00 85.06 320 LYS A O 1
ATOM 2581 N N . LEU A 1 321 ? -36.640 -8.822 41.638 1.00 82.25 321 LEU A N 1
ATOM 2582 C CA . LEU A 1 321 ? -37.584 -7.714 41.716 1.00 82.25 321 LEU A CA 1
ATOM 2583 C C . LEU A 1 321 ? -38.948 -8.154 41.158 1.00 82.25 321 LEU A C 1
ATOM 2585 O O . LEU A 1 321 ? -39.006 -8.734 40.070 1.00 82.25 321 LEU A O 1
ATOM 2589 N N . PRO A 1 322 ? -40.058 -7.877 41.866 1.00 73.94 322 PRO A N 1
ATOM 2590 C CA . PRO A 1 322 ? -41.381 -8.108 41.309 1.00 73.94 322 PRO A CA 1
ATOM 2591 C C . PRO A 1 322 ? -41.526 -7.257 40.044 1.00 73.94 322 PRO A C 1
ATOM 2593 O O . PRO A 1 322 ? -41.306 -6.045 40.081 1.00 73.94 322 PRO A O 1
ATOM 2596 N N . ARG A 1 323 ? -41.866 -7.888 38.914 1.00 69.25 323 ARG A N 1
ATOM 2597 C CA . ARG A 1 323 ? -42.257 -7.146 37.711 1.00 69.25 323 ARG A CA 1
ATOM 2598 C C . ARG A 1 323 ? -43.550 -6.402 38.046 1.00 69.25 323 ARG A C 1
ATOM 2600 O O . ARG A 1 323 ? -44.555 -7.054 38.318 1.00 69.25 323 ARG A O 1
ATOM 2607 N N . ILE A 1 324 ? -43.463 -5.076 38.110 1.00 49.72 324 ILE A N 1
ATOM 2608 C CA . ILE A 1 324 ? -44.600 -4.171 38.326 1.00 49.72 324 ILE A CA 1
ATOM 2609 C C . ILE A 1 324 ? -45.460 -4.136 37.068 1.00 49.72 324 ILE A C 1
ATOM 2611 O O . ILE A 1 324 ? -44.864 -4.087 35.965 1.00 49.72 324 ILE A O 1
#

pLDDT: mean 74.03, std 22.48, range [23.69, 95.88]

Organism: NCBI:txid428564

Sequence (324 aa):
MSNVKLKVQLPPTLEELSSQSESEFFLDEKQSPIPRIEKGQDSLTPDSHTGGQPVLIGIRKIRGSLYRKLRRRTIDKHGVGNIIQINISKRRRAFLVDIFTTLVDIQWRWTLLVCIMGFLLSWFGFACCWWLTAFTHGDLLPENLSNGQYNPCVVGVNSFASSFLFSIETQHTIGYGSRSITTECPEAMWLMCIQSIVGTLIQLHIDSYDSDIFLLWPTIVVHRIDQDSPLYDMCAKKLLTEKFEIIAILEGTTESTGQTTQAKTSYLPSEILWGHRFEPLVRYNRDKVSYEVDYALFHNTNQVDTPLCSARELEDFTQKLPRI

Secondary structure (DSSP, 8-state):
--EEEEEEEPPPPHHHHHHHHHHHTTS------PPP----------------------TTSSTTTSSSS----SB-TTS-B--PPP--TTHHHHHHHTHHHHHHHS-HHHHHHHHHHHHHHHHHHHHHHHHHHHHHHTTTSHHHHH-TT---SBTT--SHHHHHHHHHHHHTT---SSS-B-SS-HHHHHHHHHHHHHHHHHHHTTS---------S---------TTSTTTT--HHHHHH---EEEEEEEEE-TTT--EEEEEEEE-GGG--TTEEEPP-EEEETTTTEEEE-GGGTT-EEE-----S-HHHHHHHHHHS---

Foldseek 3Di:
DKDKDKDWFADDDPVRVVVVVVVVVPPDPDDDDDDDDDDDDDDDDDDDDDDDDDDDPDPDPPVPVCVVPDDDDQAAQQGDGPDDDPDDPCVVVVCVVPVPVVLVPDDPVVVVVVLVVLVVCLLLVLLVVQVVQQVVVVVQPPVNVPDPPRDGQKAPDHDSVSSSVVSVCLLVVVCPPNIDGDPPDVVVVVSSVVSNVVSVVSVVSPPLDDDDADDPDDDDDDDDQDPPDPQQQPFLVCLVVGWIKIKIKMWDQGPVNSDIDIGIRIDTSVNDDPQKDQDDQWDQDPVVRDIDGHCVSVPPIDGHDDDRGGNNVVVVVVVPDPDD

InterPro domains:
  IPR013518 Potassium channel, inwardly rectifying, Kir, cytoplasmic [G3DSA:2.60.40.1400] (73-83)
  IPR013518 Potassium channel, inwardly rectifying, Kir, cytoplasmic [G3DSA:2.60.40.1400] (205-313)
  IPR014756 Immunoglobulin E-set [SSF81296] (203-318)
  IPR016449 Potassium channel, inwardly rectifying, Kir [PR01320] (108-134)
  IPR016449 Potassium channel, inwardly rectifying, Kir [PR01320] (163-185)
  IPR016449 Potassium channel, inwardly rectifying, Kir [PTHR11767] (67-203)
  IPR040445 Potassium channel, inwardly rectifying, transmembrane domain [PF01007] (75-205)